Protein AF-0000000082406465 (afdb_homodimer)

Foldseek 3Di:
DDQDDFVLQQVLVVVLQVCQQVVVLVVNLVQADQQAWEDEPVDDIQTGSVSVSVVSVVCSVWWPGKHWAWPDWGDDPQKIKTWTWIWTDGNNFTAIWTKIWIFHDDPRHTRYIYMYTDVVRVCVRNVHPDDVD/DDQDDFVLQQVLVVVLQVCQQVVVLVVNLVQADQQAWEDEPVDDIQTGSVSVSVVSVVCSVWWPGKHWAWPDWGDDPQKIKTWTWIWTDGNNFTAIWTKIWIFHDDPRHTRYIYMYTDVVRVCVRNVHPDDVD

Sequence (266 aa):
MSVMNDSDKLALAREMFQAWDVMDWARVVDLFAEDGVLHSVMQEPLVGKEAVAGRIALLASKCERITLKIESLGVIDGRVFVQRVDDFHFDGTHGVVPVVGILSMADGLVTEWLEYYDRPTLLKGMGLVSDFEMSVMNDSDKLALAREMFQAWDVMDWARVVDLFAEDGVLHSVMQEPLVGKEAVAGRIALLASKCERITLKIESLGVIDGRVFVQRVDDFHFDGTHGVVPVVGILSMADGLVTEWLEYYDRPTLLKGMGLVSDFE

Nearest PDB structures (foldseek):
  7vwd-assembly1_D  TM=8.718E-01  e=1.039E-10  Rhodococcus erythropolis
  5jpu-assembly1_B  TM=9.097E-01  e=1.572E-10  Rhodococcus erythropolis
  7xee-assembly1_A  TM=8.514E-01  e=8.700E-11  Rhodococcus erythropolis
  2k54-assembly1_A  TM=8.330E-01  e=1.195E-06  Agrobacterium fabrum str. C58
  3k0z-assembly1_B  TM=8.031E-01  e=7.900E-07  Bacillus cereus ATCC 10987

Radius of gyration: 19.18 Å; Cα contacts (8 Å, |Δi|>4): 571; chains: 2; bounding box: 45×50×41 Å

pLDDT: mean 94.96, std 11.47, range [27.46, 98.96]

InterPro domains:
  IPR032710 NTF2-like domain superfamily [SSF54427] (7-127)
  IPR037401 SnoaL-like domain [PF12680] (13-113)

Organism: Rhodococcus erythropolis (NCBI:txid1833)

Secondary structure (DSSP, 8-state):
-----HHHHHHHHHHHHHHHHTT-HHHHHHTEEEEEEEEETTSPPEESHHHHHHHHHHHHHHEEEEEEEEEEEEEETTEEEEEEEEEEEETTEEEEEEEEEEEEEETTEEEEEEEEE-HHHHHHHTT-SSS--/-----HHHHHHHHHHHHHHHHTT-HHHHHHTEEEEEEEEETTSPPEESHHHHHHHHHHHHHHEEEEEEEEEEEEEETTEEEEEEEEEEEETTEEEEEEEEEEEEEETTEEEEEEEEE-HHHHHHHTT-SSS--

Structure (mmCIF, N/CA/C/O backbone):
data_AF-0000000082406465-model_v1
#
loop_
_entity.id
_entity.type
_entity.pdbx_description
1 polymer 'Nuclear transport factor 2 family protein'
#
loop_
_atom_site.group_PDB
_atom_site.id
_atom_site.type_symbol
_atom_site.label_atom_id
_atom_site.label_alt_id
_atom_site.label_comp_id
_atom_site.label_asym_id
_atom_site.label_entity_id
_atom_site.label_seq_id
_atom_site.pdbx_PDB_ins_code
_atom_site.Cartn_x
_atom_site.Cartn_y
_atom_site.Cartn_z
_atom_site.occupancy
_atom_site.B_iso_or_equiv
_atom_site.auth_seq_id
_atom_site.auth_comp_id
_atom_site.auth_asym_id
_atom_site.auth_atom_id
_atom_site.pdbx_PDB_model_num
ATOM 1 N N . MET A 1 1 ? 23.208 21.339 -2.581 1 44.91 1 MET A N 1
ATOM 2 C CA . MET A 1 1 ? 22.008 20.815 -1.936 1 44.91 1 MET A CA 1
ATOM 3 C C . MET A 1 1 ? 22.25 19.41 -1.395 1 44.91 1 MET A C 1
ATOM 5 O O . MET A 1 1 ? 22.67 18.519 -2.136 1 44.91 1 MET A O 1
ATOM 9 N N . SER A 1 2 ? 22.739 19.214 -0.187 1 58.35 2 SER A N 1
ATOM 10 C CA . SER A 1 2 ? 23.277 17.973 0.36 1 58.35 2 SER A CA 1
ATOM 11 C C . SER A 1 2 ? 22.313 16.811 0.144 1 58.35 2 SER A C 1
ATOM 13 O O . SER A 1 2 ? 21.106 16.951 0.351 1 58.35 2 SER A O 1
ATOM 15 N N . VAL A 1 3 ? 22.638 15.832 -0.601 1 81.07 3 VAL A N 1
ATOM 16 C CA . VAL A 1 3 ? 21.855 14.627 -0.853 1 81.07 3 VAL A CA 1
ATOM 17 C C . VAL A 1 3 ? 21.433 13.998 0.473 1 81.07 3 VAL A C 1
ATOM 19 O O . VAL A 1 3 ? 22.263 13.793 1.362 1 81.07 3 VAL A O 1
ATOM 22 N N . MET A 1 4 ? 20.205 13.967 0.683 1 92.95 4 MET A N 1
ATOM 23 C CA . MET A 1 4 ? 19.695 13.372 1.915 1 92.95 4 MET A CA 1
ATOM 24 C C . MET A 1 4 ? 20.037 11.888 1.985 1 92.95 4 MET A C 1
ATOM 26 O O . MET A 1 4 ? 19.749 11.136 1.052 1 92.95 4 MET A O 1
ATOM 30 N N . ASN A 1 5 ? 20.69 11.507 3.101 1 96.69 5 ASN A N 1
ATOM 31 C CA . ASN A 1 5 ? 20.919 10.076 3.277 1 96.69 5 ASN A CA 1
ATOM 32 C C . ASN A 1 5 ? 19.707 9.387 3.896 1 96.69 5 ASN A C 1
ATOM 34 O O . ASN A 1 5 ? 18.714 10.041 4.221 1 96.69 5 ASN A O 1
ATOM 38 N N . ASP A 1 6 ? 19.747 8.111 4.039 1 97.22 6 ASP A N 1
ATOM 39 C CA . ASP A 1 6 ? 18.593 7.323 4.463 1 97.22 6 ASP A CA 1
ATOM 40 C C . ASP A 1 6 ? 18.164 7.697 5.88 1 97.22 6 ASP A C 1
ATOM 42 O O . ASP A 1 6 ? 16.968 7.774 6.172 1 97.22 6 ASP A O 1
ATOM 46 N N . SER A 1 7 ? 19.153 7.934 6.74 1 97.64 7 SER A N 1
ATOM 47 C CA . SER A 1 7 ? 18.838 8.314 8.113 1 97.64 7 SER A CA 1
ATOM 48 C C . SER A 1 7 ? 18.109 9.653 8.163 1 97.64 7 SER A C 1
ATOM 50 O O . SER A 1 7 ? 17.174 9.827 8.948 1 97.64 7 SER A O 1
ATOM 52 N N . ASP A 1 8 ? 18.561 10.592 7.372 1 98.06 8 ASP A N 1
ATOM 53 C CA . ASP A 1 8 ? 17.91 11.896 7.293 1 98.06 8 ASP A CA 1
ATOM 54 C C . ASP A 1 8 ? 16.476 11.765 6.784 1 98.06 8 ASP A C 1
ATOM 56 O O . ASP A 1 8 ? 15.569 12.43 7.288 1 98.06 8 ASP A O 1
ATOM 60 N N . LYS A 1 9 ? 16.286 10.912 5.798 1 98.64 9 LYS A N 1
ATOM 61 C CA . LYS A 1 9 ? 14.954 10.708 5.236 1 98.64 9 LYS A CA 1
ATOM 62 C C . LYS A 1 9 ? 14.01 10.097 6.268 1 98.64 9 LYS A C 1
ATOM 64 O O . LYS A 1 9 ? 12.855 10.513 6.382 1 98.64 9 LYS A O 1
ATOM 69 N N . LEU A 1 10 ? 14.487 9.13 6.981 1 98.76 10 LEU A N 1
ATOM 70 C CA . LEU A 1 10 ? 13.671 8.504 8.016 1 98.76 10 LEU A CA 1
ATOM 71 C C . LEU A 1 10 ? 13.322 9.504 9.113 1 98.76 10 LEU A C 1
ATOM 73 O O . LEU A 1 10 ? 12.201 9.503 9.626 1 98.76 10 LEU A O 1
ATOM 77 N N . ALA A 1 11 ? 14.263 10.336 9.486 1 98.74 11 ALA A N 1
ATOM 78 C CA . ALA A 1 11 ? 14.011 11.36 10.497 1 98.74 11 ALA A CA 1
ATOM 79 C C . ALA A 1 11 ? 12.931 12.334 10.035 1 98.74 11 ALA A C 1
ATOM 81 O O . ALA A 1 11 ? 12.041 12.696 10.808 1 98.74 11 ALA A O 1
ATOM 82 N N . LEU A 1 12 ? 13.038 12.756 8.784 1 98.78 12 LEU A N 1
ATOM 83 C CA . LEU A 1 12 ? 12.033 13.664 8.24 1 98.78 12 LEU A CA 1
ATOM 84 C C . LEU A 1 12 ? 10.663 12.997 8.198 1 98.78 12 LEU A C 1
ATOM 86 O O . LEU A 1 12 ? 9.649 13.633 8.492 1 98.78 12 LEU A O 1
ATOM 90 N N . ALA A 1 13 ? 10.58 11.739 7.815 1 98.89 13 ALA A N 1
ATOM 91 C CA . ALA A 1 13 ? 9.316 11.006 7.818 1 98.89 13 ALA A CA 1
ATOM 92 C C . ALA A 1 13 ? 8.712 10.96 9.219 1 98.89 13 ALA A C 1
ATOM 94 O O . ALA A 1 13 ? 7.513 11.19 9.393 1 98.89 13 ALA A O 1
ATOM 95 N N . ARG A 1 14 ? 9.534 10.639 10.172 1 98.86 14 ARG A N 1
ATOM 96 C CA . ARG A 1 14 ? 9.051 10.583 11.548 1 98.86 14 ARG A CA 1
ATOM 97 C C . ARG A 1 14 ? 8.55 11.947 12.009 1 98.86 14 ARG A C 1
ATOM 99 O O . ARG A 1 14 ? 7.575 12.036 12.758 1 98.86 14 ARG A O 1
ATOM 106 N N . GLU A 1 15 ? 9.263 12.98 11.6 1 98.85 15 GLU A N 1
ATOM 107 C CA . GLU A 1 15 ? 8.783 14.326 11.897 1 98.85 15 GLU A CA 1
ATOM 108 C C . GLU A 1 15 ? 7.408 14.57 11.283 1 98.85 15 GLU A C 1
ATOM 110 O O . GLU A 1 15 ? 6.525 15.138 11.929 1 98.85 15 GLU A O 1
ATOM 115 N N . MET A 1 16 ? 7.223 14.154 10.087 1 98.87 16 MET A N 1
ATOM 116 C CA . MET A 1 16 ? 5.935 14.261 9.407 1 98.87 16 MET A CA 1
ATOM 117 C C . MET A 1 16 ? 4.852 13.509 10.173 1 98.87 16 MET A C 1
ATOM 119 O O . MET A 1 16 ? 3.787 14.062 10.453 1 98.87 16 MET A O 1
ATOM 123 N N . PHE A 1 17 ? 5.09 12.275 10.562 1 98.8 17 PHE A N 1
ATOM 124 C CA . PHE A 1 17 ? 4.096 11.459 11.25 1 98.8 17 PHE A CA 1
ATOM 125 C C . PHE A 1 17 ? 3.77 12.044 12.619 1 98.8 17 PHE A C 1
ATOM 127 O O . PHE A 1 17 ? 2.614 12.029 13.047 1 98.8 17 PHE A O 1
ATOM 134 N N . GLN A 1 18 ? 4.784 12.557 13.25 1 98.65 18 GLN A N 1
ATOM 135 C CA . GLN A 1 18 ? 4.556 13.208 14.536 1 98.65 18 GLN A CA 1
ATOM 136 C C . GLN A 1 18 ? 3.654 14.429 14.381 1 98.65 18 GLN A C 1
ATOM 138 O O . GLN A 1 18 ? 2.77 14.663 15.208 1 98.65 18 GLN A O 1
ATOM 143 N N . ALA A 1 19 ? 3.912 15.231 13.349 1 98.79 19 ALA A N 1
ATOM 144 C CA . ALA A 1 19 ? 3.068 16.395 13.091 1 98.79 19 ALA A CA 1
ATOM 145 C C . ALA A 1 19 ? 1.612 15.984 12.889 1 98.79 19 ALA A C 1
ATOM 147 O O . ALA A 1 19 ? 0.698 16.654 13.375 1 98.79 19 ALA A O 1
ATOM 148 N N . TRP A 1 20 ? 1.372 14.889 12.201 1 98.49 20 TRP A N 1
ATOM 149 C CA . TRP A 1 20 ? 0.029 14.348 12.026 1 98.49 20 TRP A CA 1
ATOM 150 C C . TRP A 1 20 ? -0.573 13.939 13.366 1 98.49 20 TRP A C 1
ATOM 152 O O . TRP A 1 20 ? -1.706 14.306 13.683 1 98.49 20 TRP A O 1
ATOM 162 N N . ASP A 1 21 ? 0.151 13.277 14.172 1 98.03 21 ASP A N 1
ATOM 163 C CA . ASP A 1 21 ? -0.314 12.694 15.427 1 98.03 21 ASP A CA 1
ATOM 164 C C . ASP A 1 21 ? -0.756 13.778 16.406 1 98.03 21 ASP A C 1
ATOM 166 O O . ASP A 1 21 ? -1.7 13.581 17.174 1 98.03 21 ASP A O 1
ATOM 170 N N . VAL A 1 22 ? -0.055 14.926 16.342 1 98.12 22 VAL A N 1
ATOM 171 C CA . VAL A 1 22 ? -0.404 16.001 17.265 1 98.12 22 VAL A CA 1
ATOM 172 C C . VAL A 1 22 ? -1.28 17.029 16.554 1 98.12 22 VAL A C 1
ATOM 174 O O . VAL A 1 22 ? -1.528 18.115 17.084 1 98.12 22 VAL A O 1
ATOM 177 N N . MET A 1 23 ? -1.565 16.764 15.337 1 98.41 23 MET A N 1
ATOM 178 C CA . MET A 1 23 ? -2.455 17.575 14.511 1 98.41 23 MET A CA 1
ATOM 179 C C . MET A 1 23 ? -1.911 18.991 14.353 1 98.41 23 MET A C 1
ATOM 181 O O . MET A 1 23 ? -2.659 19.964 14.461 1 98.41 23 MET A O 1
ATOM 185 N N . ASP A 1 24 ? -0.62 19.077 14.247 1 98.6 24 ASP A N 1
ATOM 186 C CA . ASP A 1 24 ? 0.017 20.318 13.818 1 98.6 24 ASP A CA 1
ATOM 187 C C . ASP A 1 24 ? -0.042 20.47 12.3 1 98.6 24 ASP A C 1
ATOM 189 O O . ASP A 1 24 ? 0.956 20.252 11.61 1 98.6 24 ASP A O 1
ATOM 193 N N . TRP A 1 25 ? -1.123 20.881 11.841 1 98.43 25 TRP A N 1
ATOM 194 C CA . TRP A 1 25 ? -1.427 20.892 10.414 1 98.43 25 TRP A CA 1
ATOM 195 C C . TRP A 1 25 ? -0.541 21.89 9.676 1 98.43 25 TRP A C 1
ATOM 197 O O . TRP A 1 25 ? -0.169 21.665 8.522 1 98.43 25 TRP A O 1
ATOM 207 N N . ALA A 1 26 ? -0.247 23.003 10.28 1 98.35 26 ALA A N 1
ATOM 208 C CA . ALA A 1 26 ? 0.67 23.958 9.661 1 98.35 26 ALA A CA 1
ATOM 209 C C . ALA A 1 26 ? 2.026 23.316 9.385 1 98.35 26 ALA A C 1
ATOM 211 O O . ALA A 1 26 ? 2.598 23.498 8.307 1 98.35 26 ALA A O 1
ATOM 212 N N . ARG A 1 27 ? 2.489 22.58 10.348 1 98.74 27 ARG A N 1
ATOM 213 C CA . ARG A 1 27 ? 3.773 21.906 10.187 1 98.74 27 ARG A CA 1
ATOM 214 C C . ARG A 1 27 ? 3.704 20.852 9.087 1 98.74 27 ARG A C 1
ATOM 216 O O . ARG A 1 27 ? 4.655 20.685 8.32 1 98.74 27 ARG A O 1
ATOM 223 N N . VAL A 1 28 ? 2.618 20.054 9.044 1 98.76 28 VAL A N 1
ATOM 224 C CA . VAL A 1 28 ? 2.428 19.069 7.984 1 98.76 28 VAL A CA 1
ATOM 225 C C . VAL A 1 28 ? 2.607 19.735 6.621 1 98.76 28 VAL A C 1
ATOM 227 O O . VAL A 1 28 ? 3.369 19.25 5.782 1 98.76 28 VAL A O 1
ATOM 230 N N . VAL A 1 29 ? 1.946 20.84 6.418 1 98.77 29 VAL A N 1
ATOM 231 C CA . VAL A 1 29 ? 2.007 21.545 5.142 1 98.77 29 VAL A CA 1
ATOM 232 C C . VAL A 1 29 ? 3.422 22.07 4.908 1 98.77 29 VAL A C 1
ATOM 234 O O . VAL A 1 29 ? 3.96 21.951 3.804 1 98.77 29 VAL A O 1
ATOM 237 N N . ASP A 1 30 ? 4.06 22.602 5.918 1 98.67 30 ASP A N 1
ATOM 238 C CA . ASP A 1 30 ? 5.384 23.209 5.823 1 98.67 30 ASP A CA 1
ATOM 239 C C . ASP A 1 30 ? 6.435 22.174 5.43 1 98.67 30 ASP A C 1
ATOM 241 O O . ASP A 1 30 ? 7.477 22.522 4.87 1 98.67 30 ASP A O 1
ATOM 245 N N . LEU A 1 31 ? 6.176 20.97 5.724 1 98.82 31 LEU A N 1
ATOM 246 C CA . LEU A 1 31 ? 7.143 19.913 5.449 1 98.82 31 LEU A CA 1
ATOM 247 C C . LEU A 1 31 ? 7.082 19.487 3.987 1 98.82 31 LEU A C 1
ATOM 249 O O . LEU A 1 31 ? 7.965 18.773 3.506 1 98.82 31 LEU A O 1
ATOM 253 N N . PHE A 1 32 ? 6.104 19.902 3.281 1 98.79 32 PHE A N 1
ATOM 254 C CA . PHE A 1 32 ? 6.069 19.644 1.846 1 98.79 32 PHE A CA 1
ATOM 255 C C . PHE A 1 32 ? 6.906 20.67 1.091 1 98.79 32 PHE A C 1
ATOM 257 O O . PHE A 1 32 ? 6.964 21.838 1.48 1 98.79 32 PHE A O 1
ATOM 264 N N . ALA A 1 33 ? 7.513 20.252 0.019 1 98.58 33 ALA A N 1
ATOM 265 C CA . ALA A 1 33 ? 8.13 21.165 -0.941 1 98.58 33 ALA A CA 1
ATOM 266 C C . ALA A 1 33 ? 7.081 22.046 -1.613 1 98.58 33 ALA A C 1
ATOM 268 O O . ALA A 1 33 ? 5.898 21.699 -1.644 1 98.58 33 ALA A O 1
ATOM 269 N N . GLU A 1 34 ? 7.517 23.145 -2.222 1 98.39 34 GLU A N 1
ATOM 270 C CA . GLU A 1 34 ? 6.607 24.081 -2.875 1 98.39 34 GLU A CA 1
ATOM 271 C C . GLU A 1 34 ? 5.824 23.399 -3.994 1 98.39 34 GLU A C 1
ATOM 273 O O . GLU A 1 34 ? 4.637 23.674 -4.184 1 98.39 34 GLU A O 1
ATOM 278 N N . ASP A 1 35 ? 6.469 22.501 -4.712 1 98.42 35 ASP A N 1
ATOM 279 C CA . ASP A 1 35 ? 5.824 21.747 -5.783 1 98.42 35 ASP A CA 1
ATOM 280 C C . ASP A 1 35 ? 5.513 20.319 -5.339 1 98.42 35 ASP A C 1
ATOM 282 O O . ASP A 1 35 ? 5.464 19.404 -6.164 1 98.42 35 ASP A O 1
ATOM 286 N N . GLY A 1 36 ? 5.438 20.087 -4.051 1 98.69 36 GLY A N 1
ATOM 287 C CA . GLY A 1 36 ? 5.189 18.763 -3.504 1 98.69 36 GLY A CA 1
ATOM 288 C C . GLY A 1 36 ? 3.871 18.167 -3.961 1 98.69 36 GLY A C 1
ATOM 289 O O . GLY A 1 36 ? 2.956 18.895 -4.351 1 98.69 36 GLY A O 1
ATOM 290 N N . VAL A 1 37 ? 3.767 16.866 -3.93 1 98.86 37 VAL A N 1
ATOM 291 C CA . VAL A 1 37 ? 2.603 16.131 -4.415 1 98.86 37 VAL A CA 1
ATOM 292 C C . VAL A 1 37 ? 2.065 15.227 -3.308 1 98.86 37 VAL A C 1
ATOM 294 O O . VAL A 1 37 ? 2.831 14.519 -2.649 1 98.86 37 VAL A O 1
ATOM 297 N N . LEU A 1 38 ? 0.814 15.257 -3.02 1 98.79 38 LEU A N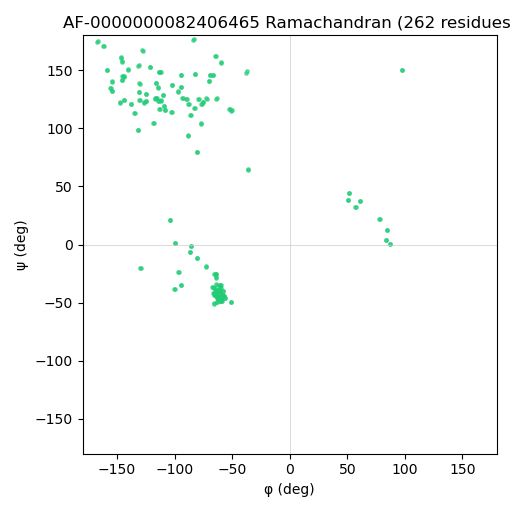 1
ATOM 298 C CA . LEU A 1 38 ? 0.077 14.279 -2.228 1 98.79 38 LEU A CA 1
ATOM 299 C C . LEU A 1 38 ? -0.863 13.464 -3.11 1 98.79 38 LEU A C 1
ATOM 301 O O . LEU A 1 38 ? -1.764 14.018 -3.743 1 98.79 38 LEU A O 1
ATOM 305 N N . HIS A 1 39 ? -0.624 12.181 -3.126 1 98.64 39 HIS A N 1
ATOM 306 C CA . HIS A 1 39 ? -1.362 11.351 -4.072 1 98.64 39 HIS A CA 1
ATOM 307 C C . HIS A 1 39 ? -1.94 10.117 -3.388 1 98.64 39 HIS A C 1
ATOM 309 O O . HIS A 1 39 ? -1.221 9.148 -3.134 1 98.64 39 HIS A O 1
ATOM 315 N N . SER A 1 40 ? -3.22 10.231 -3.06 1 97.63 40 SER A N 1
ATOM 316 C CA . SER A 1 40 ? -3.963 8.996 -2.834 1 97.63 40 SER A CA 1
ATOM 317 C C . SER A 1 40 ? -4.228 8.263 -4.145 1 97.63 40 SER A C 1
ATOM 319 O O . SER A 1 40 ? -4.876 8.803 -5.045 1 97.63 40 SER A O 1
ATOM 321 N N . VAL A 1 41 ? -3.892 7.064 -4.297 1 95.65 41 VAL A N 1
ATOM 322 C CA . VAL A 1 41 ? -3.758 6.375 -5.576 1 95.65 41 VAL A CA 1
ATOM 323 C C . VAL A 1 41 ? -5.125 6.258 -6.246 1 95.65 41 VAL A C 1
ATOM 325 O O . VAL A 1 41 ? -5.221 6.233 -7.475 1 95.65 41 VAL A O 1
ATOM 328 N N . MET A 1 42 ? -6.216 6.274 -5.465 1 92.84 42 MET A N 1
ATOM 329 C CA . MET A 1 42 ? -7.557 6.124 -6.022 1 92.84 42 MET A CA 1
ATOM 330 C C . MET A 1 42 ? -8.112 7.47 -6.474 1 92.84 42 MET A C 1
ATOM 332 O O . MET A 1 42 ? -9.216 7.54 -7.019 1 92.84 42 MET A O 1
ATOM 336 N N . GLN A 1 43 ? -7.34 8.517 -6.277 1 95.2 43 GLN A N 1
ATOM 337 C CA . GLN A 1 43 ? -7.738 9.87 -6.652 1 95.2 43 GLN A CA 1
ATOM 338 C C . GLN A 1 43 ? -6.676 10.534 -7.523 1 95.2 43 GLN A C 1
ATOM 340 O O . GLN A 1 43 ? -5.551 10.041 -7.624 1 95.2 43 GLN A O 1
ATOM 345 N N . GLU A 1 44 ? -7.076 11.637 -8.127 1 96.27 44 GLU A N 1
ATOM 346 C CA . GLU A 1 44 ? -6.085 12.47 -8.8 1 96.27 44 GLU A CA 1
ATOM 347 C C . GLU A 1 44 ? -5.117 13.094 -7.799 1 96.27 44 GLU A C 1
ATOM 349 O O . GLU A 1 44 ? -5.515 13.474 -6.696 1 96.27 44 GLU A O 1
ATOM 354 N N . PRO A 1 45 ? -3.92 13.253 -8.155 1 98.4 45 PRO A N 1
ATOM 355 C CA . PRO A 1 45 ? -2.947 13.841 -7.231 1 98.4 45 PRO A CA 1
ATOM 356 C C . PRO A 1 45 ? -3.208 15.321 -6.962 1 98.4 45 PRO A C 1
ATOM 358 O O . PRO A 1 45 ? -3.68 16.039 -7.848 1 98.4 45 PRO A O 1
ATOM 361 N N . LEU A 1 46 ? -2.923 15.752 -5.755 1 98.6 46 LEU A N 1
ATOM 362 C CA . LEU A 1 46 ? -2.817 17.164 -5.406 1 98.6 46 LEU A CA 1
ATOM 363 C C . LEU A 1 46 ? -1.403 17.681 -5.65 1 98.6 46 LEU A C 1
ATOM 365 O O . LEU A 1 46 ? -0.448 17.202 -5.034 1 98.6 46 LEU A O 1
ATOM 369 N N . VAL A 1 47 ? -1.279 18.687 -6.494 1 98.65 47 VAL A N 1
ATOM 370 C CA . VAL A 1 47 ? 0.043 19.159 -6.891 1 98.65 47 VAL A CA 1
ATOM 371 C C . VAL A 1 47 ? 0.265 20.576 -6.368 1 98.65 47 VAL A C 1
ATOM 373 O O . VAL A 1 47 ? -0.487 21.494 -6.704 1 98.65 47 VAL A O 1
ATOM 376 N N . GLY A 1 48 ? 1.362 20.691 -5.602 1 98.68 48 GLY A N 1
ATOM 377 C CA . GLY A 1 48 ? 1.719 21.985 -5.043 1 98.68 48 GLY A CA 1
ATOM 378 C C . GLY A 1 48 ? 1.254 22.166 -3.611 1 98.68 48 GLY A C 1
ATOM 379 O O . GLY A 1 48 ? 0.215 21.63 -3.218 1 98.68 48 GLY A O 1
ATOM 380 N N . LYS A 1 49 ? 2.03 22.958 -2.9 1 97.8 49 LYS A N 1
ATOM 381 C CA . LYS A 1 49 ? 1.797 23.156 -1.472 1 97.8 49 LYS A CA 1
ATOM 382 C C . LYS A 1 49 ? 0.419 23.761 -1.219 1 97.8 49 LYS A C 1
ATOM 384 O O . LYS A 1 49 ? -0.228 23.448 -0.218 1 97.8 49 LYS A O 1
ATOM 389 N N . GLU A 1 50 ? -0.017 24.606 -2.078 1 97.86 50 GLU A N 1
ATOM 390 C CA . GLU A 1 50 ? -1.333 25.217 -1.917 1 97.86 50 GLU A CA 1
ATOM 391 C C . GLU A 1 50 ? -2.44 24.167 -1.975 1 97.86 50 GLU A C 1
ATOM 393 O O . GLU A 1 50 ? -3.349 24.17 -1.142 1 97.86 50 GLU A O 1
ATOM 398 N N . ALA A 1 51 ? -2.4 23.313 -3.008 1 98.45 51 ALA A N 1
ATOM 399 C CA . ALA A 1 51 ? -3.384 22.238 -3.12 1 98.45 51 ALA A CA 1
ATOM 400 C C . ALA A 1 51 ? -3.334 21.32 -1.903 1 98.45 51 ALA A C 1
ATOM 402 O O . ALA A 1 51 ? -4.375 20.926 -1.372 1 98.45 51 ALA A O 1
ATOM 403 N N . VAL A 1 52 ? -2.161 20.973 -1.463 1 98.62 52 VAL A N 1
ATOM 404 C CA . VAL A 1 52 ? -1.978 20.132 -0.285 1 98.62 52 VAL A CA 1
ATOM 405 C C . VAL A 1 52 ? -2.571 20.823 0.941 1 98.62 52 VAL A C 1
ATOM 407 O O . VAL A 1 52 ? -3.294 20.201 1.722 1 98.62 52 VAL A O 1
ATOM 410 N N . ALA A 1 53 ? -2.288 22.107 1.049 1 98.53 53 ALA A N 1
ATOM 411 C CA . ALA A 1 53 ? -2.809 22.878 2.174 1 98.53 53 ALA A CA 1
ATOM 412 C C . ALA A 1 53 ? -4.335 22.867 2.187 1 98.53 53 ALA A C 1
ATOM 414 O O . ALA A 1 53 ? -4.953 22.81 3.254 1 98.53 53 ALA A O 1
ATOM 415 N N . GLY A 1 54 ? -4.918 23.017 1.02 1 98.13 54 GLY A N 1
ATOM 416 C CA . GLY A 1 54 ? -6.367 22.937 0.932 1 98.13 54 GLY A CA 1
ATOM 417 C C . GLY A 1 54 ? -6.927 21.636 1.475 1 98.13 54 GLY A C 1
ATOM 418 O O . GLY A 1 54 ? -7.916 21.638 2.21 1 98.13 54 GLY A O 1
ATOM 419 N N . ARG A 1 55 ? -6.37 20.523 1.139 1 97.25 55 ARG A N 1
ATOM 420 C CA . ARG A 1 55 ? -6.784 19.218 1.643 1 97.25 55 ARG A CA 1
ATOM 421 C C . ARG A 1 55 ? -6.598 19.13 3.155 1 97.25 55 ARG A C 1
ATOM 423 O O . ARG A 1 55 ? -7.475 18.634 3.865 1 97.25 55 ARG A O 1
ATOM 430 N N . ILE A 1 56 ? -5.464 19.55 3.608 1 97.77 56 ILE A N 1
ATOM 431 C CA . ILE A 1 56 ? -5.151 19.51 5.032 1 97.77 56 ILE A CA 1
ATOM 432 C C . ILE A 1 56 ? -6.142 20.378 5.803 1 97.77 56 ILE A C 1
ATOM 434 O O . ILE A 1 56 ? -6.572 20.015 6.901 1 97.77 56 ILE A O 1
ATOM 438 N N . ALA A 1 57 ? -6.516 21.498 5.268 1 97.36 57 ALA A N 1
ATOM 439 C CA . ALA A 1 57 ? -7.491 22.38 5.903 1 97.36 57 ALA A CA 1
ATOM 440 C C . ALA A 1 57 ? -8.836 21.678 6.073 1 97.36 57 ALA A C 1
ATOM 442 O O . ALA A 1 57 ? -9.51 21.853 7.091 1 97.36 57 ALA A O 1
ATOM 443 N N . LEU A 1 58 ? -9.201 20.957 5.104 1 92.88 58 LEU A N 1
ATOM 444 C CA . LEU A 1 58 ? -10.44 20.193 5.188 1 92.88 58 LEU A CA 1
ATOM 445 C C . LEU A 1 58 ? -10.371 19.166 6.313 1 92.88 58 LEU A C 1
ATOM 447 O O . LEU A 1 58 ? -11.326 19.01 7.077 1 92.88 58 LEU A O 1
ATOM 451 N N . LEU A 1 59 ? -9.298 18.44 6.42 1 94.2 59 LEU A N 1
ATOM 452 C CA . LEU A 1 59 ? -9.096 17.481 7.5 1 94.2 59 LEU A CA 1
ATOM 453 C C . LEU A 1 59 ? -9.104 18.179 8.856 1 94.2 59 LEU A C 1
ATOM 455 O O . LEU A 1 59 ? -9.722 17.693 9.805 1 94.2 59 LEU A O 1
ATOM 459 N N . ALA A 1 60 ? -8.423 19.3 8.923 1 95.61 60 ALA A N 1
ATOM 460 C CA . ALA A 1 60 ? -8.283 20.059 10.163 1 95.61 60 ALA A CA 1
ATOM 461 C C . ALA A 1 60 ? -9.644 20.495 10.697 1 95.61 60 ALA A C 1
ATOM 463 O O . ALA A 1 60 ? -9.849 20.564 11.911 1 95.61 60 ALA A O 1
ATOM 464 N N . SER A 1 61 ? -10.504 20.789 9.864 1 96.27 61 SER A N 1
ATOM 465 C CA . SER A 1 61 ? -11.798 21.333 10.265 1 96.27 61 SER A CA 1
ATOM 466 C C . SER A 1 61 ? -12.676 20.26 10.9 1 96.27 61 SER A C 1
ATOM 468 O O . SER A 1 61 ? -13.58 20.571 11.678 1 96.27 61 SER A O 1
ATOM 470 N N . LYS A 1 62 ? -12.37 18.997 10.669 1 96.42 62 LYS A N 1
AT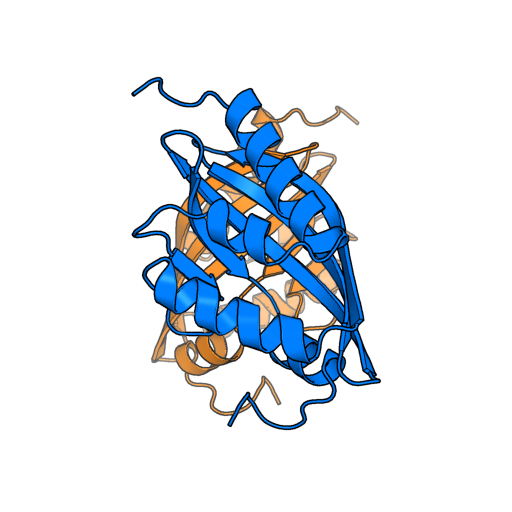OM 471 C CA . LYS A 1 62 ? -13.307 17.967 11.108 1 96.42 62 LYS A CA 1
ATOM 472 C C . LYS A 1 62 ? -12.597 16.884 11.914 1 96.42 62 LYS A C 1
ATOM 474 O O . LYS A 1 62 ? -13.242 16.099 12.612 1 96.42 62 LYS A O 1
ATOM 479 N N . CYS A 1 63 ? -11.305 16.761 11.788 1 97.86 63 CYS A N 1
ATOM 480 C CA . CYS A 1 63 ? -10.543 15.724 12.475 1 97.86 63 CYS A CA 1
ATOM 481 C C . CYS A 1 63 ? -10.368 16.064 13.95 1 97.86 63 CYS A C 1
ATOM 483 O O . CYS A 1 63 ? -9.829 17.118 14.29 1 97.86 63 CYS A O 1
ATOM 485 N N . GLU A 1 64 ? -10.763 15.27 14.824 1 98.26 64 GLU A N 1
ATOM 486 C CA . GLU A 1 64 ? -10.688 15.481 16.266 1 98.26 64 GLU A CA 1
ATOM 487 C C . GLU A 1 64 ? -9.432 14.842 16.853 1 98.26 64 GLU A C 1
ATOM 489 O O . GLU A 1 64 ? -8.894 15.322 17.852 1 98.26 64 GLU A O 1
ATOM 494 N N . ARG A 1 65 ? -9.113 13.712 16.222 1 98.2 65 ARG A N 1
ATOM 495 C CA . ARG A 1 65 ? -7.915 12.974 16.608 1 98.2 65 ARG A CA 1
ATOM 496 C C . ARG A 1 65 ? -7.448 12.059 15.481 1 98.2 65 ARG A C 1
ATOM 498 O O . ARG A 1 65 ? -8.266 11.461 14.779 1 98.2 65 ARG A O 1
ATOM 505 N N . ILE A 1 66 ? -6.175 11.827 15.434 1 98.56 66 ILE A N 1
ATOM 506 C CA . ILE A 1 66 ? -5.606 10.863 14.499 1 98.56 66 ILE A CA 1
ATOM 507 C C . ILE A 1 66 ? -4.266 10.358 15.03 1 98.56 66 ILE A C 1
ATOM 509 O O . ILE A 1 66 ? -3.456 11.14 15.533 1 98.56 66 ILE A O 1
ATOM 513 N N . THR A 1 67 ? -4.12 9.171 14.956 1 98.59 67 THR A N 1
ATOM 514 C CA . THR A 1 67 ? -2.858 8.51 15.268 1 98.59 67 THR A CA 1
ATOM 515 C C . THR A 1 67 ? -2.416 7.614 14.114 1 98.59 67 THR A C 1
ATOM 517 O O . THR A 1 67 ? -3.174 6.75 13.667 1 98.59 67 THR A O 1
ATOM 520 N N . LEU A 1 68 ? -1.282 7.849 13.6 1 98.66 68 LEU A N 1
ATOM 521 C CA . LEU A 1 68 ? -0.662 6.976 12.61 1 98.66 68 LEU A CA 1
ATOM 522 C C . LEU A 1 68 ? 0.156 5.881 13.286 1 98.66 68 LEU A C 1
ATOM 524 O O . LEU A 1 68 ? 1.319 6.095 13.636 1 98.66 68 LEU A O 1
ATOM 528 N N . LYS A 1 69 ? -0.41 4.778 13.497 1 98.79 69 LYS A N 1
ATOM 529 C CA . LYS A 1 69 ? 0.278 3.655 14.127 1 98.79 69 LYS A CA 1
ATOM 530 C C . LYS A 1 69 ? 1.208 2.957 13.139 1 98.79 69 LYS A C 1
ATOM 532 O O . LYS A 1 69 ? 0.757 2.172 12.302 1 98.79 69 LYS A O 1
ATOM 537 N N . ILE A 1 70 ? 2.466 3.191 13.285 1 98.75 70 ILE A N 1
ATOM 538 C CA . ILE A 1 70 ? 3.451 2.695 12.33 1 98.75 70 ILE A CA 1
ATOM 539 C C . ILE A 1 70 ? 3.742 1.221 12.607 1 98.75 70 ILE A C 1
ATOM 541 O O . ILE A 1 70 ? 4.096 0.852 13.73 1 98.75 70 ILE A O 1
ATOM 545 N N . GLU A 1 71 ? 3.605 0.424 11.662 1 98.62 71 GLU A N 1
ATOM 546 C CA . GLU A 1 71 ? 3.895 -1.003 11.76 1 98.62 71 GLU A CA 1
ATOM 547 C C . GLU A 1 71 ? 5.26 -1.332 11.161 1 98.62 71 GLU A C 1
ATOM 549 O O . GLU A 1 71 ? 5.967 -2.211 11.658 1 98.62 71 GLU A O 1
ATOM 554 N N . SER A 1 72 ? 5.628 -0.659 10.036 1 98.75 72 SER A N 1
ATOM 555 C CA . SER A 1 72 ? 6.92 -0.786 9.369 1 98.75 72 SER A CA 1
ATOM 556 C C . SER A 1 72 ? 7.36 0.541 8.759 1 98.75 72 SER A C 1
ATOM 558 O O . SER A 1 72 ? 6.534 1.297 8.243 1 98.75 72 SER A O 1
ATOM 560 N N . LEU A 1 73 ? 8.566 0.816 8.84 1 98.88 73 LEU A N 1
ATOM 561 C CA . LEU A 1 73 ? 9.169 2.033 8.307 1 98.88 73 LEU A CA 1
ATOM 562 C C . LEU A 1 73 ? 10.594 1.769 7.83 1 98.88 73 LEU A C 1
ATOM 564 O O . LEU A 1 73 ? 11.415 1.235 8.579 1 98.88 73 LEU A O 1
ATOM 568 N N . GLY A 1 74 ? 10.851 2.048 6.579 1 98.85 74 GLY A N 1
ATOM 569 C CA . GLY A 1 74 ? 12.189 1.847 6.046 1 98.85 74 GLY A CA 1
ATOM 570 C C . GLY A 1 74 ? 12.396 2.501 4.693 1 98.85 74 GLY A C 1
ATOM 571 O O . GLY A 1 74 ? 11.473 3.105 4.142 1 98.85 74 GLY A O 1
ATOM 572 N N . VAL A 1 75 ? 13.609 2.454 4.203 1 98.8 75 VAL A N 1
ATOM 573 C CA . VAL A 1 75 ? 13.966 3.092 2.94 1 98.8 75 VAL A CA 1
ATOM 574 C C . VAL A 1 75 ? 14.237 2.026 1.881 1 98.8 75 VAL A C 1
ATOM 576 O O . VAL A 1 75 ? 14.947 1.052 2.139 1 98.8 75 VAL A O 1
ATOM 579 N N . ILE A 1 76 ? 13.631 2.16 0.787 1 98.71 76 ILE A N 1
ATOM 580 C CA . ILE A 1 76 ? 13.895 1.369 -0.409 1 98.71 76 ILE A CA 1
ATOM 581 C C . ILE A 1 76 ? 14.208 2.295 -1.582 1 98.71 76 ILE A C 1
ATOM 583 O O . ILE A 1 76 ? 13.391 3.146 -1.945 1 98.71 76 ILE A O 1
ATOM 587 N N . ASP A 1 77 ? 15.366 2.116 -2.199 1 96.98 77 ASP A N 1
ATOM 588 C CA . ASP A 1 77 ? 15.78 2.889 -3.366 1 96.98 77 ASP A CA 1
ATOM 589 C C . ASP A 1 77 ? 15.622 4.387 -3.117 1 96.98 77 ASP A C 1
ATOM 591 O O . ASP A 1 77 ? 15.123 5.115 -3.978 1 96.98 77 ASP A O 1
ATOM 595 N N . GLY A 1 78 ? 15.914 4.819 -1.941 1 97.33 78 GLY A N 1
ATOM 596 C CA . GLY A 1 78 ? 15.967 6.231 -1.598 1 97.33 78 GLY A CA 1
ATOM 597 C C . GLY A 1 78 ? 14.609 6.813 -1.256 1 97.33 78 GLY A C 1
ATOM 598 O O . GLY A 1 78 ? 14.487 8.015 -1.008 1 97.33 78 GLY A O 1
ATOM 599 N N . ARG A 1 79 ? 13.607 6.022 -1.224 1 98.71 79 ARG A N 1
ATOM 600 C CA . ARG A 1 79 ? 12.279 6.466 -0.813 1 98.71 79 ARG A CA 1
ATOM 601 C C . ARG A 1 79 ? 11.86 5.801 0.494 1 98.71 79 ARG A C 1
ATOM 603 O O . ARG A 1 79 ? 12.239 4.66 0.765 1 98.71 79 ARG A O 1
ATOM 610 N N . VAL A 1 80 ? 11.096 6.51 1.257 1 98.94 80 VAL A N 1
ATOM 611 C CA . VAL A 1 80 ? 10.634 5.975 2.534 1 98.94 80 VAL A CA 1
ATOM 612 C C . VAL A 1 80 ? 9.316 5.23 2.336 1 98.94 80 VAL A C 1
ATOM 614 O O . VAL A 1 80 ? 8.367 5.775 1.768 1 98.94 80 VAL A O 1
ATOM 617 N N . PHE A 1 81 ? 9.281 4.007 2.748 1 98.96 81 PHE A N 1
ATOM 618 C CA . PHE A 1 81 ? 8.064 3.207 2.809 1 98.96 81 PHE A CA 1
ATOM 619 C C . PHE A 1 81 ? 7.539 3.127 4.237 1 98.96 81 PHE A C 1
ATOM 621 O O . PHE A 1 81 ? 8.311 2.926 5.178 1 98.96 81 PHE A O 1
ATOM 628 N N . VAL A 1 82 ? 6.218 3.268 4.393 1 98.95 82 VAL A N 1
ATOM 629 C CA . VAL A 1 82 ? 5.603 3.164 5.712 1 98.95 82 VAL A CA 1
ATOM 630 C C . VAL A 1 82 ? 4.315 2.349 5.618 1 98.95 82 VAL A C 1
ATOM 632 O O . VAL A 1 82 ? 3.453 2.632 4.783 1 98.95 82 VAL A O 1
ATOM 635 N N . GLN A 1 83 ? 4.241 1.316 6.31 1 98.92 83 GLN A N 1
ATOM 636 C CA . GLN A 1 83 ? 2.981 0.652 6.624 1 98.92 83 GLN A CA 1
ATOM 637 C C . GLN A 1 83 ? 2.415 1.144 7.953 1 98.92 83 GLN A C 1
ATOM 639 O O . GLN A 1 83 ? 3.116 1.151 8.967 1 98.92 83 GLN A O 1
ATOM 644 N N . ARG A 1 84 ? 1.18 1.594 7.89 1 98.88 84 ARG A N 1
ATOM 645 C CA . ARG A 1 84 ? 0.599 2.153 9.107 1 98.88 84 ARG A CA 1
ATOM 646 C C . ARG A 1 84 ? -0.899 1.879 9.175 1 98.88 84 ARG A C 1
ATOM 648 O O . ARG A 1 84 ? -1.515 1.515 8.171 1 98.88 84 ARG A O 1
ATOM 655 N N . VAL A 1 85 ? -1.421 1.978 10.328 1 98.75 85 VAL A N 1
ATOM 656 C CA . VAL A 1 85 ? -2.859 2.011 10.576 1 98.75 85 VAL A CA 1
ATOM 657 C C . VAL A 1 85 ? -3.26 3.384 11.11 1 98.75 85 VAL A C 1
ATOM 659 O O . VAL A 1 85 ? -2.768 3.819 12.154 1 98.75 85 VAL A O 1
ATOM 662 N N . ASP A 1 86 ? -4.064 4.056 10.36 1 98.66 86 ASP A N 1
ATOM 663 C CA . ASP A 1 86 ? -4.594 5.334 10.826 1 98.66 86 ASP A CA 1
ATOM 664 C C . ASP A 1 86 ? -5.803 5.128 11.737 1 98.66 86 ASP A C 1
ATOM 666 O O . ASP A 1 86 ? -6.796 4.521 11.331 1 98.66 86 ASP A O 1
ATOM 670 N N . ASP A 1 87 ? -5.727 5.508 12.917 1 98.79 87 ASP A N 1
ATOM 671 C CA . ASP A 1 87 ? -6.783 5.504 13.924 1 98.79 87 ASP A CA 1
ATOM 672 C C . ASP A 1 87 ? -7.259 6.923 14.227 1 98.79 87 ASP A C 1
ATOM 674 O O . ASP A 1 87 ? -6.489 7.749 14.721 1 98.79 87 ASP A O 1
ATOM 678 N N . PHE A 1 88 ? -8.521 7.219 13.915 1 98.55 88 PHE A N 1
ATOM 679 C CA . PHE A 1 88 ? -8.907 8.625 13.951 1 98.55 88 PHE A CA 1
ATOM 680 C C . PHE A 1 88 ? -10.351 8.779 14.413 1 98.55 88 PHE A C 1
ATOM 682 O O . PHE A 1 88 ? -11.122 7.817 14.387 1 98.55 88 PHE A O 1
ATOM 689 N N . HIS A 1 89 ? -10.68 9.904 14.911 1 98.34 89 HIS A N 1
ATOM 690 C CA . HIS A 1 89 ? -12.023 10.43 15.124 1 98.34 89 HIS A CA 1
ATOM 691 C C . HIS A 1 89 ? -12.302 11.617 14.207 1 98.34 89 HIS A C 1
ATOM 693 O O . HIS A 1 89 ? -11.557 12.599 14.212 1 98.34 89 HIS A O 1
ATOM 699 N N . PHE A 1 90 ? -13.299 11.504 13.486 1 97.5 90 PHE A N 1
ATOM 700 C CA . PHE A 1 90 ? -13.636 12.489 12.464 1 97.5 90 PHE A CA 1
ATOM 701 C C . PHE A 1 90 ? -15.122 12.823 12.503 1 97.5 90 PHE A C 1
ATOM 703 O O . PHE A 1 90 ? -15.963 11.976 12.193 1 97.5 90 PHE A O 1
ATOM 710 N N . ASP A 1 91 ? -15.368 14.091 12.89 1 96.14 91 ASP A N 1
ATOM 711 C CA . ASP A 1 91 ? -16.736 14.6 12.897 1 96.14 91 ASP A CA 1
ATOM 712 C C . ASP A 1 91 ? -17.666 13.664 13.666 1 96.14 91 ASP A C 1
ATOM 714 O O . ASP A 1 91 ? -18.708 13.255 13.151 1 96.14 91 ASP A O 1
ATOM 718 N N . GLY A 1 92 ? -17.193 13.22 14.798 1 96.42 92 GLY A N 1
ATOM 719 C CA . GLY A 1 92 ? -17.994 12.431 15.719 1 96.42 92 GLY A CA 1
ATOM 720 C C . GLY A 1 92 ? -17.951 10.944 15.424 1 96.42 92 GLY A C 1
ATOM 721 O O . GLY A 1 92 ? -18.561 10.146 16.14 1 96.42 92 GLY A O 1
ATOM 722 N N . THR A 1 93 ? -17.261 10.55 14.468 1 97.19 93 THR A N 1
ATOM 723 C CA . THR A 1 93 ? -17.195 9.144 14.084 1 97.19 93 THR A CA 1
ATOM 724 C C . THR A 1 93 ? -15.778 8.603 14.253 1 97.19 93 THR A C 1
ATOM 726 O O . THR A 1 93 ? -14.805 9.284 13.923 1 97.19 93 THR A O 1
ATOM 729 N N . HIS A 1 94 ? -15.632 7.389 14.752 1 98.09 94 HIS A N 1
ATOM 730 C CA . HIS A 1 94 ? -14.346 6.711 14.871 1 98.09 94 HIS A CA 1
ATOM 731 C C . HIS A 1 94 ? -14.083 5.812 13.667 1 98.09 94 HIS A C 1
ATOM 733 O O . HIS A 1 94 ? -14.983 5.108 13.204 1 98.09 94 HIS A O 1
ATOM 739 N N . GLY A 1 95 ? -12.863 5.881 13.149 1 97.92 95 GLY A N 1
ATOM 740 C CA . GLY A 1 95 ? -12.476 5.039 12.029 1 97.92 95 GLY A CA 1
ATOM 741 C C . GLY A 1 95 ? -11.056 4.516 12.138 1 97.92 95 GLY A C 1
ATOM 742 O O . GLY A 1 95 ? -10.23 5.09 12.85 1 97.92 95 GLY A O 1
ATOM 743 N N . VAL A 1 96 ? -10.822 3.373 11.565 1 98.36 96 VAL A N 1
ATOM 744 C CA . VAL A 1 96 ? -9.512 2.745 11.433 1 98.36 96 VAL A CA 1
ATOM 745 C C . VAL A 1 96 ? -9.294 2.301 9.988 1 98.36 96 VAL A C 1
ATOM 747 O O . VAL A 1 96 ? -10.179 1.697 9.378 1 98.36 96 VAL A O 1
ATOM 750 N N . VAL A 1 97 ? -8.183 2.618 9.426 1 98 97 VAL A N 1
ATOM 751 C CA . VAL A 1 97 ? -7.926 2.228 8.043 1 98 97 VAL A CA 1
ATOM 752 C C . VAL A 1 97 ? -6.452 1.869 7.873 1 98 97 VAL A C 1
ATOM 754 O O . VAL A 1 97 ? -5.57 2.655 8.227 1 98 97 VAL A O 1
ATOM 757 N N . PRO A 1 98 ? -6.106 0.691 7.395 1 98.65 98 PRO A N 1
ATOM 758 C CA . PRO A 1 98 ? -4.725 0.363 7.031 1 98.65 98 PRO A CA 1
ATOM 759 C C . PRO A 1 98 ? -4.252 1.104 5.782 1 98.65 98 PRO A C 1
ATOM 761 O O . PRO A 1 98 ? -5.029 1.299 4.844 1 98.65 98 PRO A O 1
ATOM 764 N N . VAL A 1 99 ? -3.007 1.551 5.782 1 98.7 99 VAL A N 1
ATOM 765 C CA . VAL A 1 99 ? -2.464 2.352 4.69 1 98.7 99 VAL A CA 1
ATOM 766 C C . VAL A 1 99 ? -1.001 1.984 4.457 1 98.7 99 VAL A C 1
ATOM 768 O O . VAL A 1 99 ? -0.269 1.689 5.405 1 98.7 99 VAL A O 1
ATOM 771 N N . VAL A 1 100 ? -0.567 1.998 3.282 1 98.91 100 VAL A N 1
ATOM 772 C CA . VAL A 1 100 ? 0.855 2.082 2.965 1 98.91 100 VAL A CA 1
ATOM 773 C C . VAL A 1 100 ? 1.149 3.401 2.255 1 98.91 100 VAL A C 1
ATOM 775 O O . VAL A 1 100 ? 0.412 3.807 1.354 1 98.91 100 VAL A O 1
ATOM 778 N N . GLY A 1 101 ? 2.155 4.035 2.638 1 98.87 101 GLY A N 1
ATOM 779 C CA . GLY A 1 101 ? 2.634 5.261 2.022 1 98.87 101 GLY A CA 1
ATOM 780 C C . GLY A 1 101 ? 4.058 5.154 1.509 1 98.87 101 GLY A C 1
ATOM 781 O O . GLY A 1 101 ? 4.856 4.375 2.034 1 98.87 101 GLY A O 1
ATOM 782 N N . ILE A 1 102 ? 4.368 5.918 0.523 1 98.96 102 ILE A N 1
ATOM 783 C CA . ILE A 1 102 ? 5.711 6.059 -0.03 1 98.96 102 ILE A CA 1
ATOM 784 C C . ILE A 1 102 ? 6.064 7.539 -0.158 1 98.96 102 ILE A C 1
ATOM 786 O O . ILE A 1 102 ? 5.342 8.302 -0.804 1 98.96 102 ILE A O 1
ATOM 790 N N . LEU A 1 103 ? 7.161 7.944 0.442 1 98.93 103 LEU A N 1
ATOM 791 C CA . LEU A 1 103 ? 7.554 9.349 0.443 1 98.93 103 LEU A CA 1
ATOM 792 C C . LEU A 1 103 ? 8.866 9.547 -0.309 1 98.93 103 LEU A C 1
ATOM 794 O O . LEU A 1 103 ? 9.855 8.866 -0.029 1 98.93 103 LEU A O 1
ATOM 798 N N . SER A 1 104 ? 8.854 10.418 -1.242 1 98.77 104 SER A N 1
ATOM 799 C CA . SER A 1 104 ? 10.069 10.979 -1.824 1 98.77 104 SER A CA 1
ATOM 800 C C . SER A 1 104 ? 10.453 12.291 -1.147 1 98.77 104 SER A C 1
ATOM 802 O O . SER A 1 104 ? 9.582 13.065 -0.745 1 98.77 104 SER A O 1
ATOM 804 N N . MET A 1 105 ? 11.756 12.533 -1.044 1 98.65 105 MET A N 1
ATOM 805 C CA . MET A 1 105 ? 12.231 13.678 -0.273 1 98.65 105 MET A CA 1
ATOM 806 C C . MET A 1 105 ? 13.484 14.277 -0.903 1 98.65 105 MET A C 1
ATOM 808 O O . MET A 1 105 ? 14.338 13.547 -1.409 1 98.65 105 MET A O 1
ATOM 812 N N . ALA A 1 106 ? 13.581 15.493 -0.805 1 97.75 106 ALA A N 1
ATOM 813 C CA . ALA A 1 106 ? 14.756 16.247 -1.233 1 97.75 106 ALA A CA 1
ATOM 814 C C . ALA A 1 106 ? 14.876 17.559 -0.463 1 97.75 106 ALA A C 1
ATOM 816 O O . ALA A 1 106 ? 13.869 18.207 -0.167 1 97.75 106 ALA A O 1
ATOM 817 N N . ASP A 1 107 ? 16.17 17.905 -0.1 1 96.92 107 ASP A N 1
ATOM 818 C CA . ASP A 1 107 ? 16.487 19.192 0.511 1 96.92 107 ASP A CA 1
ATOM 819 C C . ASP A 1 107 ? 15.681 19.408 1.789 1 96.92 107 ASP A C 1
ATOM 821 O O . ASP A 1 107 ? 15.152 20.498 2.019 1 96.92 107 ASP A O 1
ATOM 825 N N . GLY A 1 108 ? 15.428 18.322 2.451 1 98.01 108 GLY A N 1
ATOM 826 C CA . GLY A 1 108 ? 14.81 18.408 3.764 1 98.01 108 GLY A CA 1
ATOM 827 C C . GLY A 1 108 ? 13.298 18.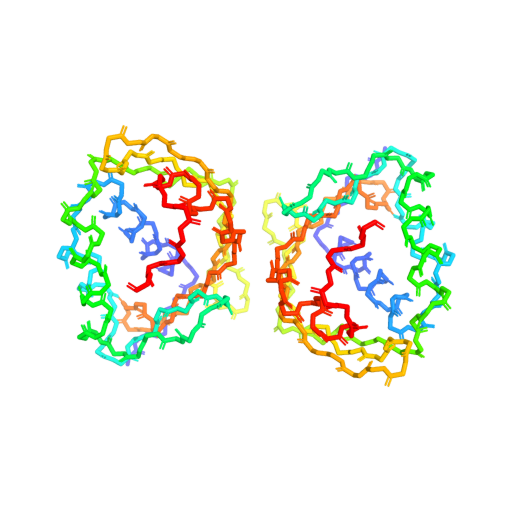519 3.706 1 98.01 108 GLY A C 1
ATOM 828 O O . GLY A 1 108 ? 12.658 18.868 4.7 1 98.01 108 GLY A O 1
ATOM 829 N N . LEU A 1 109 ? 12.715 18.266 2.523 1 98.68 109 LEU A N 1
ATOM 830 C CA . LEU A 1 109 ? 11.273 18.393 2.344 1 98.68 109 LEU A CA 1
ATOM 831 C C . LEU A 1 109 ? 10.701 17.16 1.653 1 98.68 109 LEU A C 1
ATOM 833 O O . LEU A 1 109 ? 11.419 16.45 0.946 1 98.68 109 LEU A O 1
ATOM 837 N N . VAL A 1 110 ? 9.438 16.893 1.901 1 98.77 110 VAL A N 1
ATOM 838 C CA . VAL A 1 110 ? 8.704 15.86 1.177 1 98.77 110 VAL A CA 1
ATOM 839 C C . VAL A 1 110 ? 8.331 16.369 -0.213 1 98.77 110 VAL A C 1
ATOM 841 O O . VAL A 1 110 ? 7.627 17.373 -0.346 1 98.77 110 VAL A O 1
ATOM 844 N N . THR A 1 111 ? 8.778 15.685 -1.224 1 98.79 111 THR A N 1
ATOM 845 C CA . THR A 1 111 ? 8.479 16.093 -2.592 1 98.79 111 THR A CA 1
ATOM 846 C C . THR A 1 111 ? 7.278 15.324 -3.136 1 98.79 111 THR A C 1
ATOM 848 O O . THR A 1 111 ? 6.612 15.781 -4.067 1 98.79 111 THR A O 1
ATOM 851 N N . GLU A 1 112 ? 7.015 14.166 -2.59 1 98.86 112 GLU A N 1
ATOM 852 C CA . GLU A 1 112 ? 5.852 13.358 -2.943 1 98.86 112 GLU A CA 1
ATOM 853 C C . GLU A 1 112 ? 5.452 12.435 -1.796 1 98.86 112 GLU A C 1
ATOM 855 O O . GLU A 1 112 ? 6.309 11.807 -1.17 1 98.86 112 GLU A O 1
ATOM 860 N N . TRP A 1 113 ? 4.232 12.394 -1.458 1 98.9 113 TRP A N 1
ATOM 861 C CA . TRP A 1 113 ? 3.609 11.417 -0.57 1 98.9 113 TRP A CA 1
ATOM 862 C C . TRP A 1 113 ? 2.532 10.625 -1.303 1 98.9 113 TRP A C 1
ATOM 864 O O . TRP A 1 113 ? 1.458 11.153 -1.6 1 98.9 113 TRP A O 1
ATOM 874 N N . LEU A 1 114 ? 2.834 9.389 -1.648 1 98.85 114 LEU A N 1
ATOM 875 C CA . LEU A 1 114 ? 1.94 8.444 -2.309 1 98.85 114 LEU A CA 1
ATOM 876 C C . LEU A 1 114 ? 1.297 7.504 -1.295 1 98.85 114 LEU A C 1
ATOM 878 O O . LEU A 1 114 ? 1.988 6.926 -0.452 1 98.85 114 LEU A O 1
ATOM 882 N N . GLU A 1 115 ? -0.039 7.313 -1.374 1 98.74 115 GLU A N 1
ATOM 883 C CA . GLU A 1 115 ? -0.728 6.499 -0.377 1 98.74 115 GLU A CA 1
ATOM 884 C C . GLU A 1 115 ? -1.637 5.468 -1.039 1 98.74 115 GLU A C 1
ATOM 886 O O . GLU A 1 115 ? -2.35 5.783 -1.994 1 98.74 115 GLU A O 1
ATOM 891 N N . TYR A 1 116 ? -1.623 4.265 -0.477 1 98.67 116 TYR A N 1
ATOM 892 C CA . TYR A 1 116 ? -2.504 3.162 -0.847 1 98.67 116 TYR A CA 1
ATOM 893 C C . TYR A 1 116 ? -3.397 2.761 0.321 1 98.67 116 TYR A C 1
ATOM 895 O O . TYR A 1 116 ? -2.904 2.433 1.403 1 98.67 116 TYR A O 1
ATOM 903 N N . TYR A 1 117 ? -4.674 2.743 0.093 1 97.67 117 TYR A N 1
ATOM 904 C CA . TYR A 1 117 ? -5.638 2.314 1.1 1 97.67 117 TYR A CA 1
ATOM 905 C C . TYR A 1 117 ? -6.979 1.973 0.461 1 97.67 117 TYR A C 1
ATOM 907 O O . TYR A 1 117 ? -7.183 2.208 -0.732 1 97.67 117 TYR A O 1
ATOM 915 N N . ASP A 1 118 ? -7.89 1.377 1.299 1 94.67 118 ASP A N 1
ATOM 916 C CA . ASP A 1 118 ? -9.258 1.1 0.873 1 94.67 118 ASP A CA 1
ATOM 917 C C . ASP A 1 118 ? -10.162 2.309 1.104 1 94.67 118 ASP A C 1
ATOM 919 O O . ASP A 1 118 ? -10.551 2.592 2.239 1 94.67 118 ASP A O 1
ATOM 923 N N . ARG A 1 119 ? -10.601 2.906 0.051 1 93.02 119 ARG A N 1
ATOM 924 C CA . ARG A 1 119 ? -11.359 4.148 0.156 1 93.02 119 ARG A CA 1
ATOM 925 C C . ARG A 1 119 ? -12.705 3.912 0.833 1 93.02 119 ARG A C 1
ATOM 927 O O . ARG A 1 119 ? -13.111 4.684 1.705 1 93.02 119 ARG A O 1
ATOM 934 N N . PRO A 1 120 ? -13.396 2.838 0.505 1 91.75 120 PRO A N 1
ATOM 935 C CA . PRO A 1 120 ? -14.645 2.573 1.224 1 91.75 120 PRO A CA 1
ATOM 936 C C . PRO A 1 120 ? -14.447 2.472 2.734 1 91.75 120 PRO A C 1
ATOM 938 O O . PRO A 1 120 ? -15.256 2.997 3.504 1 91.75 120 PRO A O 1
ATOM 941 N N . THR A 1 121 ? -13.429 1.773 3.137 1 94.28 121 THR A N 1
ATOM 942 C CA . THR A 1 121 ? -13.134 1.663 4.561 1 94.28 121 THR A CA 1
ATOM 943 C C . THR A 1 121 ? -12.888 3.041 5.171 1 94.28 121 THR A C 1
ATOM 945 O O . THR A 1 121 ? -13.397 3.347 6.251 1 94.28 121 THR A O 1
ATOM 948 N N . LEU A 1 122 ? -12.077 3.875 4.468 1 95.46 122 LEU A N 1
ATOM 949 C CA . LEU A 1 122 ? -11.804 5.221 4.96 1 95.46 122 LEU A CA 1
ATOM 950 C C . LEU A 1 122 ? -13.093 6.026 5.086 1 95.46 122 LEU A C 1
ATOM 952 O O . LEU A 1 122 ? -13.343 6.648 6.121 1 95.46 122 LEU A O 1
ATOM 956 N N . LEU A 1 123 ? -13.892 6.009 4.039 1 94.05 123 LEU A N 1
ATOM 957 C CA . LEU A 1 123 ? -15.117 6.801 4.017 1 94.05 123 LEU A CA 1
ATOM 958 C C . LEU A 1 123 ? -16.078 6.347 5.11 1 94.05 123 LEU A C 1
ATOM 960 O O . LEU A 1 123 ? -16.688 7.176 5.79 1 94.05 123 LEU A O 1
ATOM 964 N N . LYS A 1 124 ? -16.179 5.05 5.255 1 93.97 124 LYS A N 1
ATOM 965 C CA . LYS A 1 124 ? -17.001 4.51 6.333 1 93.97 124 LYS A CA 1
ATOM 966 C C . LYS A 1 124 ? -16.512 4.996 7.694 1 93.97 124 LYS A C 1
ATOM 968 O O . LYS A 1 124 ? -17.313 5.393 8.543 1 93.97 124 LYS A O 1
ATOM 973 N N . GLY A 1 125 ? -15.245 4.965 7.884 1 94.96 125 GLY A N 1
ATOM 974 C CA . GLY A 1 125 ? -14.658 5.425 9.133 1 94.96 125 GLY A CA 1
ATOM 975 C C . GLY A 1 125 ? -14.88 6.904 9.386 1 94.96 125 GLY A C 1
ATOM 976 O O . GLY A 1 125 ? -14.902 7.346 10.537 1 94.96 125 GLY A O 1
ATOM 977 N N . MET A 1 126 ? -15.004 7.646 8.364 1 94.91 126 MET A N 1
ATOM 978 C CA . MET A 1 126 ? -15.228 9.085 8.467 1 94.91 126 MET A CA 1
ATOM 979 C C . MET A 1 126 ? -16.714 9.396 8.604 1 94.91 126 MET A C 1
ATOM 981 O O . MET A 1 126 ? -17.095 10.549 8.816 1 94.91 126 MET A O 1
ATOM 985 N N . GLY A 1 127 ? -17.546 8.318 8.463 1 92.37 127 GLY A N 1
ATOM 986 C CA . GLY A 1 127 ? -18.986 8.513 8.532 1 92.37 127 GLY A CA 1
ATOM 987 C C . GLY A 1 127 ? -19.573 9.082 7.255 1 92.37 127 GLY A C 1
ATOM 988 O O . GLY A 1 127 ? -20.62 9.732 7.283 1 92.37 127 GLY A O 1
ATOM 989 N N . LEU A 1 128 ? -18.822 8.872 6.207 1 85.66 128 LEU A N 1
ATOM 990 C CA . LEU A 1 128 ? -19.277 9.41 4.93 1 85.66 128 LEU A CA 1
ATOM 991 C C . LEU A 1 128 ? -19.871 8.309 4.057 1 85.66 128 LEU A C 1
ATOM 993 O O . LEU A 1 128 ? -19.411 7.166 4.094 1 85.66 128 LEU A O 1
ATOM 997 N N . VAL A 1 129 ? -21.121 8.312 3.748 1 67.02 129 VAL A N 1
ATOM 998 C CA . VAL A 1 129 ? -21.796 7.336 2.899 1 67.02 129 VAL A CA 1
ATOM 999 C C . VAL A 1 129 ? -21.265 7.438 1.471 1 67.02 129 VAL A C 1
ATOM 1001 O O . VAL A 1 129 ? -21.217 6.44 0.747 1 67.02 129 VAL A O 1
ATOM 1004 N N . SER A 1 130 ? -21.281 8.8 0.967 1 59.85 130 SER A N 1
ATOM 1005 C CA . SER A 1 130 ? -20.817 9.028 -0.397 1 59.85 130 SER A CA 1
ATOM 1006 C C . SER A 1 130 ? -19.518 9.826 -0.413 1 59.85 130 SER A C 1
ATOM 1008 O O . SER A 1 130 ? -19.154 10.45 0.586 1 59.85 130 SER A O 1
ATOM 1010 N N . ASP A 1 131 ? -18.615 9.579 -1.455 1 47.48 131 ASP A N 1
ATOM 1011 C CA . ASP A 1 131 ? -17.359 10.302 -1.635 1 47.48 131 ASP A CA 1
ATOM 1012 C C . ASP A 1 131 ? -17.52 11.779 -1.282 1 47.48 131 ASP A C 1
ATOM 1014 O O . ASP A 1 131 ? -18.633 12.308 -1.294 1 47.48 131 ASP A O 1
ATOM 1018 N N . PHE A 1 132 ? -16.409 12.35 -0.762 1 38.2 132 PHE A N 1
ATOM 1019 C CA . PHE A 1 132 ? -16.528 13.802 -0.688 1 38.2 132 PHE A CA 1
ATOM 1020 C C . PHE A 1 132 ? -17.302 14.343 -1.884 1 38.2 132 PHE A C 1
ATOM 1022 O O . PHE A 1 132 ? -16.849 14.232 -3.025 1 38.2 132 PHE A O 1
ATOM 1029 N N . GLU A 1 133 ? -18.679 14.035 -2.13 1 28.09 133 GLU A N 1
ATOM 1030 C CA . GLU A 1 133 ? -19.319 14.76 -3.223 1 28.09 133 GLU A CA 1
ATOM 1031 C C . GLU A 1 133 ? -18.839 16.207 -3.282 1 28.09 133 GLU A C 1
ATOM 1033 O O . GLU A 1 133 ? -18.714 16.867 -2.248 1 28.09 133 GLU A O 1
ATOM 1038 N N . MET B 1 1 ? 15.653 -24.802 11.03 1 45.29 1 MET B N 1
ATOM 1039 C CA . MET B 1 1 ? 14.958 -24.101 9.954 1 45.29 1 MET B CA 1
ATOM 1040 C C . MET B 1 1 ? 15.667 -22.796 9.607 1 45.29 1 MET B C 1
ATOM 1042 O O . MET B 1 1 ? 15.912 -21.966 10.484 1 45.29 1 MET B O 1
ATOM 1046 N N . SER B 1 2 ? 16.643 -22.767 8.715 1 58.3 2 SER B N 1
ATOM 1047 C CA . SER B 1 2 ? 17.587 -21.677 8.487 1 58.3 2 SER B CA 1
ATOM 1048 C C . SER B 1 2 ? 16.863 -20.348 8.303 1 58.3 2 SER B C 1
ATOM 1050 O O . SER B 1 2 ? 15.857 -20.276 7.594 1 58.3 2 SER B O 1
ATOM 1052 N N . VAL B 1 3 ? 17.026 -19.426 9.164 1 81 3 VAL B N 1
ATOM 1053 C CA . VAL B 1 3 ? 16.451 -18.087 9.086 1 81 3 VAL B CA 1
ATOM 1054 C C . VAL B 1 3 ? 16.786 -17.46 7.734 1 81 3 VAL B C 1
ATOM 1056 O O . VAL B 1 3 ? 17.946 -17.451 7.317 1 81 3 VAL B O 1
ATOM 1059 N N . MET B 1 4 ? 15.797 -17.209 6.994 1 92.92 4 MET B N 1
ATOM 1060 C CA . MET B 1 4 ? 16.009 -16.589 5.69 1 92.92 4 MET B CA 1
ATOM 1061 C C . MET B 1 4 ? 16.602 -15.192 5.841 1 92.92 4 MET B C 1
ATOM 1063 O O . MET B 1 4 ? 16.062 -14.36 6.572 1 92.92 4 MET B O 1
ATOM 1067 N N . ASN B 1 5 ? 17.739 -14.978 5.172 1 96.69 5 ASN B N 1
ATOM 1068 C CA . ASN B 1 5 ? 18.269 -13.618 5.175 1 96.69 5 ASN B CA 1
ATOM 1069 C C . ASN B 1 5 ? 17.604 -12.755 4.107 1 96.69 5 ASN B C 1
ATOM 1071 O O . ASN B 1 5 ? 16.772 -13.241 3.339 1 96.69 5 ASN B O 1
ATOM 1075 N N . ASP B 1 6 ? 17.926 -11.513 4.039 1 97.24 6 ASP B N 1
ATOM 1076 C CA . ASP B 1 6 ? 17.24 -10.555 3.179 1 97.24 6 ASP B CA 1
ATOM 1077 C C . ASP B 1 6 ? 17.431 -10.904 1.705 1 97.24 6 ASP B C 1
ATOM 1079 O O . ASP B 1 6 ? 16.5 -10.782 0.907 1 97.24 6 ASP B O 1
ATOM 1083 N N . SER B 1 7 ? 18.636 -11.347 1.365 1 97.62 7 SER B N 1
ATOM 1084 C CA . SER B 1 7 ? 18.906 -11.721 -0.02 1 97.62 7 SER B CA 1
ATOM 1085 C C . SER B 1 7 ? 18.054 -12.912 -0.446 1 97.62 7 SER B C 1
ATOM 1087 O O . SER B 1 7 ? 17.549 -12.95 -1.57 1 97.62 7 SER B O 1
ATOM 1089 N N . ASP B 1 8 ? 17.946 -13.885 0.426 1 98.03 8 ASP B N 1
ATOM 1090 C CA . ASP B 1 8 ? 17.113 -15.051 0.151 1 98.03 8 ASP B CA 1
ATOM 1091 C C . ASP B 1 8 ? 15.649 -14.652 -0.025 1 98.03 8 ASP B C 1
ATOM 1093 O O . ASP B 1 8 ? 14.961 -15.17 -0.907 1 98.03 8 ASP B O 1
ATOM 1097 N N . LYS B 1 9 ? 15.181 -13.746 0.807 1 98.63 9 LYS B N 1
ATOM 1098 C CA . LYS B 1 9 ? 13.797 -13.289 0.727 1 98.63 9 LYS B CA 1
ATOM 1099 C C . LYS B 1 9 ? 13.532 -12.566 -0.59 1 98.63 9 LYS B C 1
ATOM 1101 O O . LYS B 1 9 ? 12.497 -12.78 -1.225 1 98.63 9 LYS B O 1
ATOM 1106 N N . LEU B 1 10 ? 14.432 -11.725 -0.975 1 98.75 10 LEU B N 1
ATOM 1107 C CA . LEU B 1 10 ? 14.285 -11.008 -2.237 1 98.75 10 LEU B CA 1
ATOM 1108 C C . LEU B 1 10 ? 14.294 -11.976 -3.416 1 98.75 10 LEU B C 1
ATOM 1110 O O . LEU B 1 10 ? 13.536 -11.802 -4.373 1 98.75 10 LEU B O 1
ATOM 1114 N N . ALA B 1 11 ? 15.147 -12.974 -3.372 1 98.73 11 ALA B N 1
ATOM 1115 C CA . ALA B 1 11 ? 15.2 -13.978 -4.432 1 98.73 11 ALA B CA 1
ATOM 1116 C C . ALA B 1 11 ? 13.876 -14.73 -4.541 1 98.73 11 ALA B C 1
ATOM 1118 O O . ALA B 1 11 ? 13.377 -14.963 -5.645 1 98.73 11 ALA B O 1
ATOM 1119 N N . LEU B 1 12 ? 13.347 -15.112 -3.387 1 98.77 12 LEU B N 1
ATOM 1120 C CA . LEU B 1 12 ? 12.065 -15.81 -3.388 1 98.77 12 LEU B CA 1
ATOM 1121 C C . LEU B 1 12 ? 10.958 -14.913 -3.932 1 98.77 12 LEU B C 1
ATOM 1123 O O . LEU B 1 12 ? 10.087 -15.374 -4.672 1 98.77 12 LEU B O 1
ATOM 1127 N N . ALA B 1 13 ? 10.928 -13.644 -3.574 1 98.89 13 ALA B N 1
ATOM 1128 C CA . ALA B 1 13 ? 9.948 -12.703 -4.11 1 98.89 13 ALA B CA 1
ATOM 1129 C C . ALA B 1 13 ? 10.052 -12.609 -5.629 1 98.89 13 ALA B C 1
ATOM 1131 O O . ALA B 1 13 ? 9.038 -12.632 -6.33 1 98.89 13 ALA B O 1
ATOM 1132 N N . ARG B 1 14 ? 11.252 -12.479 -6.102 1 98.85 14 ARG B N 1
ATOM 1133 C CA . ARG B 1 14 ? 11.454 -12.398 -7.545 1 98.85 14 ARG B CA 1
ATOM 1134 C C . ARG B 1 14 ? 10.98 -13.672 -8.237 1 98.85 14 ARG B C 1
ATOM 1136 O O . ARG B 1 14 ? 10.443 -13.62 -9.346 1 98.85 14 ARG B O 1
ATOM 1143 N N . GLU B 1 15 ? 11.245 -14.79 -7.595 1 98.85 15 GLU B N 1
ATOM 1144 C CA . GLU B 1 15 ? 10.723 -16.043 -8.131 1 98.85 15 GLU B CA 1
ATOM 1145 C C . GLU B 1 15 ? 9.199 -16.02 -8.207 1 98.85 15 GLU B C 1
ATOM 1147 O O . GLU B 1 15 ? 8.615 -16.449 -9.204 1 98.85 15 GLU B O 1
ATOM 1152 N N . MET B 1 16 ? 8.574 -15.535 -7.203 1 98.86 16 MET B N 1
ATOM 1153 C CA . MET B 1 16 ? 7.122 -15.388 -7.175 1 98.86 16 MET B CA 1
ATOM 1154 C C . MET B 1 16 ? 6.643 -14.492 -8.313 1 98.86 16 MET B C 1
ATOM 1156 O O . MET B 1 16 ? 5.742 -14.865 -9.065 1 98.86 16 MET B O 1
ATOM 1160 N N . PHE B 1 17 ? 7.244 -13.331 -8.506 1 98.8 17 PHE B N 1
ATOM 1161 C CA . PHE B 1 17 ? 6.82 -12.384 -9.53 1 98.8 17 PHE B CA 1
ATOM 1162 C C . PHE B 1 17 ? 7.046 -12.956 -10.924 1 98.8 17 PHE B C 1
ATOM 1164 O O . PHE B 1 17 ? 6.226 -12.755 -11.823 1 98.8 17 PHE B O 1
ATOM 1171 N N . GLN B 1 18 ? 8.12 -13.66 -11.058 1 98.64 18 GLN B N 1
ATOM 1172 C CA . GLN B 1 18 ? 8.38 -14.316 -12.335 1 98.64 18 GLN B CA 1
ATOM 1173 C C . GLN B 1 18 ? 7.307 -15.354 -12.648 1 98.64 18 GLN B C 1
ATOM 1175 O O . GLN B 1 18 ? 6.857 -15.464 -13.791 1 98.64 18 GLN B O 1
ATOM 1180 N N . ALA B 1 19 ? 6.936 -16.145 -11.641 1 98.78 19 ALA B N 1
ATOM 1181 C CA . ALA B 1 19 ? 5.878 -17.134 -11.834 1 98.78 19 ALA B CA 1
ATOM 1182 C C . ALA B 1 19 ? 4.581 -16.468 -12.287 1 98.78 19 ALA B C 1
ATOM 1184 O O . ALA B 1 19 ? 3.878 -16.991 -13.154 1 98.78 19 ALA B O 1
ATOM 1185 N N . TRP B 1 20 ? 4.254 -15.325 -11.733 1 98.47 20 TRP B N 1
ATOM 1186 C CA . TRP B 1 20 ? 3.091 -14.552 -12.155 1 98.47 20 TRP B CA 1
ATOM 1187 C C . TRP B 1 20 ? 3.233 -14.102 -13.606 1 98.47 20 TRP B C 1
ATOM 1189 O O . TRP B 1 20 ? 2.314 -14.278 -14.409 1 98.47 20 TRP B O 1
ATOM 1199 N N . ASP B 1 21 ? 4.341 -13.599 -13.981 1 97.95 21 ASP B N 1
ATOM 1200 C CA . ASP B 1 21 ? 4.598 -12.999 -15.287 1 97.95 21 ASP B CA 1
ATOM 1201 C C . ASP B 1 21 ? 4.454 -14.03 -16.403 1 97.95 21 ASP B C 1
ATOM 1203 O O . ASP B 1 21 ? 3.996 -13.705 -17.501 1 97.95 21 ASP B O 1
ATOM 1207 N N . VAL B 1 22 ? 4.845 -15.284 -16.078 1 98.07 22 VAL B N 1
ATOM 1208 C CA . VAL B 1 22 ? 4.762 -16.321 -17.101 1 98.07 22 VAL B CA 1
ATOM 1209 C C . VAL B 1 22 ? 3.495 -17.148 -16.897 1 98.07 22 VAL B C 1
ATOM 1211 O O . VAL B 1 22 ? 3.322 -18.196 -17.524 1 98.07 22 VAL B O 1
ATOM 1214 N N . MET B 1 23 ? 2.748 -16.781 -15.93 1 98.37 23 MET B N 1
ATOM 1215 C CA . MET B 1 23 ? 1.457 -17.389 -15.621 1 98.37 23 MET B CA 1
ATOM 1216 C C . MET B 1 23 ? 1.618 -18.87 -15.295 1 98.37 23 MET B C 1
ATOM 1218 O O . MET B 1 23 ? 0.841 -19.702 -15.766 1 98.37 23 MET B O 1
ATOM 1222 N N . ASP B 1 24 ? 2.69 -19.173 -14.626 1 98.58 24 ASP B N 1
ATOM 1223 C CA . ASP B 1 24 ? 2.844 -20.489 -14.012 1 98.58 24 ASP B CA 1
ATOM 1224 C C . ASP B 1 24 ? 2.09 -20.567 -12.686 1 98.58 24 ASP B C 1
ATOM 1226 O O . ASP B 1 24 ? 2.698 -20.504 -11.616 1 98.58 24 ASP B O 1
ATOM 1230 N N . TRP B 1 25 ? 0.854 -20.764 -12.775 1 98.43 25 TRP B N 1
ATOM 1231 C CA . TRP B 1 25 ? -0.051 -20.665 -11.635 1 98.43 25 TRP B CA 1
ATOM 1232 C C . TRP B 1 25 ? 0.225 -21.771 -10.622 1 98.43 25 TRP B C 1
ATOM 1234 O O . TRP B 1 25 ? 0.076 -21.568 -9.415 1 98.43 25 TRP B O 1
ATOM 1244 N N . ALA B 1 26 ? 0.559 -22.941 -11.075 1 98.34 26 ALA B N 1
ATOM 1245 C CA . ALA B 1 26 ? 0.922 -24.015 -10.154 1 98.34 26 ALA B CA 1
ATOM 1246 C C . ALA B 1 26 ? 2.102 -23.609 -9.276 1 98.34 26 ALA B C 1
ATOM 1248 O O . ALA B 1 26 ? 2.091 -23.842 -8.064 1 98.34 26 ALA B O 1
ATOM 1249 N N . ARG B 1 27 ? 3.073 -23.011 -9.9 1 98.74 27 ARG B N 1
ATOM 1250 C CA . ARG B 1 27 ? 4.245 -22.567 -9.153 1 98.74 27 ARG B CA 1
ATOM 1251 C C . ARG B 1 27 ? 3.878 -21.473 -8.156 1 98.74 27 ARG B C 1
ATOM 1253 O O . ARG B 1 27 ? 4.397 -21.444 -7.039 1 98.74 27 ARG B O 1
ATOM 1260 N N . VAL B 1 28 ? 3.047 -20.49 -8.57 1 98.76 28 VAL B N 1
ATOM 1261 C CA . VAL B 1 28 ? 2.58 -19.444 -7.666 1 98.76 28 VAL B CA 1
ATOM 1262 C C . VAL B 1 28 ? 2.014 -20.074 -6.395 1 98.76 28 VAL B C 1
ATOM 1264 O O . VAL B 1 28 ? 2.395 -19.696 -5.285 1 98.76 28 VAL B O 1
ATOM 1267 N N . VAL B 1 29 ? 1.148 -21.036 -6.558 1 98.78 29 VAL B N 1
ATOM 1268 C CA . VAL B 1 29 ? 0.509 -21.687 -5.419 1 98.78 29 VAL B CA 1
ATOM 1269 C C . VAL B 1 29 ? 1.556 -22.44 -4.6 1 98.78 29 VAL B C 1
ATOM 1271 O O 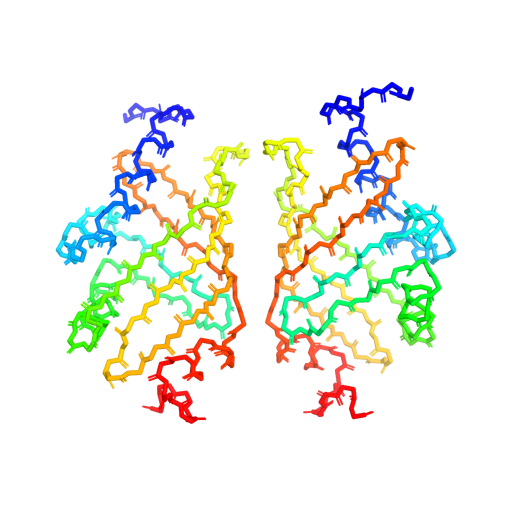. VAL B 1 29 ? 1.556 -22.373 -3.369 1 98.78 29 VAL B O 1
ATOM 1274 N N . ASP B 1 30 ? 2.477 -23.119 -5.244 1 98.67 30 ASP B N 1
ATOM 1275 C CA . ASP B 1 30 ? 3.491 -23.944 -4.596 1 98.67 30 ASP B CA 1
ATOM 1276 C C . ASP B 1 30 ? 4.42 -23.094 -3.732 1 98.67 30 ASP B C 1
ATOM 1278 O O . ASP B 1 30 ? 5.026 -23.596 -2.782 1 98.67 30 ASP B O 1
ATOM 1282 N N . LEU B 1 31 ? 4.53 -21.879 -4.056 1 98.81 31 LEU B N 1
ATOM 1283 C CA . LEU B 1 31 ? 5.442 -20.996 -3.335 1 98.81 31 LEU B CA 1
ATOM 1284 C C . LEU B 1 31 ? 4.811 -20.509 -2.034 1 98.81 31 LEU B C 1
ATOM 1286 O O . LEU B 1 31 ? 5.498 -19.944 -1.18 1 98.81 31 LEU B O 1
ATOM 1290 N N . PHE B 1 32 ? 3.556 -20.716 -1.853 1 98.78 32 PHE B N 1
ATOM 1291 C CA . PHE B 1 32 ? 2.932 -20.398 -0.574 1 98.78 32 PHE B CA 1
ATOM 1292 C C . PHE B 1 32 ? 3.156 -21.521 0.431 1 98.78 32 PHE B C 1
ATOM 1294 O O . PHE B 1 32 ? 3.178 -22.697 0.062 1 98.78 32 PHE B O 1
ATOM 1301 N N . ALA B 1 33 ? 3.29 -21.174 1.683 1 98.56 33 ALA B N 1
ATOM 1302 C CA . ALA B 1 33 ? 3.244 -22.14 2.777 1 98.56 33 ALA B CA 1
ATOM 1303 C C . ALA B 1 33 ? 1.869 -22.795 2.873 1 98.56 33 ALA B C 1
ATOM 1305 O O . ALA B 1 33 ? 0.878 -22.245 2.388 1 98.56 33 ALA B O 1
ATOM 1306 N N . GLU B 1 34 ? 1.789 -23.925 3.56 1 98.4 34 GLU B N 1
ATOM 1307 C CA . GLU B 1 34 ? 0.535 -24.659 3.698 1 98.4 34 GLU B CA 1
ATOM 1308 C C . GLU B 1 34 ? -0.533 -23.806 4.376 1 98.4 34 GLU B C 1
ATOM 1310 O O . GLU B 1 34 ? -1.707 -23.861 4.005 1 98.4 34 GLU B O 1
ATOM 1315 N N . ASP B 1 35 ? -0.129 -23.005 5.337 1 98.43 35 ASP B N 1
ATOM 1316 C CA . ASP B 1 35 ? -1.042 -22.109 6.039 1 98.43 35 ASP B CA 1
ATOM 1317 C C . ASP B 1 35 ? -0.868 -20.667 5.567 1 98.43 35 ASP B C 1
ATOM 1319 O O . ASP B 1 35 ? -1.123 -19.726 6.321 1 98.43 35 ASP B O 1
ATOM 1323 N N . GLY B 1 36 ? -0.317 -20.484 4.396 1 98.69 36 GLY B N 1
ATOM 1324 C CA . GLY B 1 36 ? -0.062 -19.159 3.854 1 98.69 36 GLY B CA 1
ATOM 1325 C C . GLY B 1 36 ? -1.321 -18.328 3.696 1 98.69 36 GLY B C 1
ATOM 1326 O O . GLY B 1 36 ? -2.424 -18.872 3.606 1 98.69 36 GLY B O 1
ATOM 1327 N N . VAL B 1 37 ? -1.179 -17.029 3.675 1 98.86 37 VAL B N 1
ATOM 1328 C CA . VAL B 1 37 ? -2.292 -16.087 3.618 1 98.86 37 VAL B CA 1
ATOM 1329 C C . VAL B 1 37 ? -2.113 -15.146 2.429 1 98.86 37 VAL B C 1
ATOM 1331 O O . VAL B 1 37 ? -1.025 -14.608 2.213 1 98.86 37 VAL B O 1
ATOM 1334 N N . LEU B 1 38 ? -3.088 -14.972 1.615 1 98.79 38 LEU B N 1
ATOM 1335 C CA . LEU B 1 38 ? -3.212 -13.913 0.619 1 98.79 38 LEU B CA 1
ATOM 1336 C C . LEU B 1 38 ? -4.29 -12.912 1.022 1 98.79 38 LEU B C 1
ATOM 1338 O O . LEU B 1 38 ? -5.459 -13.276 1.164 1 98.79 38 LEU B O 1
ATOM 1342 N N . HIS B 1 39 ? -3.866 -11.693 1.19 1 98.65 39 HIS B N 1
ATOM 1343 C CA . HIS B 1 39 ? -4.793 -10.709 1.738 1 98.65 39 HIS B CA 1
ATOM 1344 C C . HIS B 1 39 ? -4.781 -9.424 0.917 1 98.65 39 HIS B C 1
ATOM 1346 O O . HIS B 1 39 ? -3.871 -8.603 1.055 1 98.65 39 HIS B O 1
ATOM 1352 N N . SER B 1 40 ? -5.763 -9.336 0.045 1 97.72 40 SER B N 1
ATOM 1353 C CA . SER B 1 40 ? -6.102 -8.002 -0.44 1 97.72 40 SER B CA 1
ATOM 1354 C C . SER B 1 40 ? -6.79 -7.178 0.643 1 97.72 40 SER B C 1
ATOM 1356 O O . SER B 1 40 ? -7.859 -7.552 1.13 1 97.72 40 SER B O 1
ATOM 1358 N N . VAL B 1 41 ? -6.337 -6.06 0.976 1 95.98 41 VAL B N 1
ATOM 1359 C CA . VAL B 1 41 ? -6.678 -5.34 2.199 1 95.98 41 VAL B CA 1
ATOM 1360 C C . VAL B 1 41 ? -8.154 -4.95 2.175 1 95.98 41 VAL B C 1
ATOM 1362 O O . VAL B 1 41 ? -8.792 -4.848 3.226 1 95.98 41 VAL B O 1
ATOM 1365 N N . MET B 1 42 ? -8.754 -4.804 0.99 1 93.45 42 MET B N 1
ATOM 1366 C CA . MET B 1 42 ? -10.149 -4.393 0.871 1 93.45 42 MET B CA 1
ATOM 1367 C C . MET B 1 42 ? -11.082 -5.596 0.967 1 93.45 42 MET B C 1
ATOM 1369 O O . MET B 1 42 ? -12.304 -5.444 0.925 1 93.45 42 MET B O 1
ATOM 1373 N N . GLN B 1 43 ? -10.506 -6.781 1.119 1 95.42 43 GLN B N 1
ATOM 1374 C CA . GLN B 1 43 ? -11.267 -8.022 1.225 1 95.42 43 GLN B CA 1
ATOM 1375 C C . GLN B 1 43 ? -10.844 -8.823 2.453 1 95.42 43 GLN B C 1
ATOM 1377 O O . GLN B 1 43 ? -9.818 -8.529 3.07 1 95.42 43 GLN B O 1
ATOM 1382 N N . GLU B 1 44 ? -11.656 -9.811 2.768 1 96.32 44 GLU B N 1
ATOM 1383 C CA . GLU B 1 44 ? -11.239 -10.77 3.786 1 96.32 44 GLU B CA 1
ATOM 1384 C C . GLU B 1 44 ? -10.049 -11.598 3.309 1 96.32 44 GLU B C 1
ATOM 1386 O O . GLU B 1 44 ? -9.965 -11.953 2.131 1 96.32 44 GLU B O 1
ATOM 1391 N N . PRO B 1 45 ? -9.189 -11.958 4.154 1 98.43 45 PRO B N 1
ATOM 1392 C CA . PRO B 1 45 ? -8.023 -12.748 3.751 1 98.43 45 PRO B CA 1
ATOM 1393 C C . PRO B 1 45 ? -8.389 -14.171 3.336 1 98.43 45 PRO B C 1
ATOM 1395 O O . PRO B 1 45 ? -9.323 -14.758 3.888 1 98.43 45 PRO B O 1
ATOM 1398 N N . LEU B 1 46 ? -7.672 -14.693 2.371 1 98.6 46 LEU B N 1
ATOM 1399 C CA . LEU B 1 46 ? -7.673 -16.115 2.046 1 98.6 46 LEU B CA 1
ATOM 1400 C C . LEU B 1 46 ? -6.629 -16.862 2.869 1 98.6 46 LEU B C 1
ATOM 1402 O O . LEU B 1 46 ? -5.431 -16.593 2.752 1 98.6 46 LEU B O 1
ATOM 1406 N N . VAL B 1 47 ? -7.072 -17.83 3.642 1 98.66 47 VAL B N 1
ATOM 1407 C CA . VAL B 1 47 ? -6.17 -18.508 4.568 1 98.66 47 VAL B CA 1
ATOM 1408 C C . VAL B 1 47 ? -5.987 -19.962 4.139 1 98.66 47 VAL B C 1
ATOM 1410 O O . VAL B 1 47 ? -6.956 -20.721 4.063 1 98.66 47 VAL B O 1
ATOM 1413 N N . GLY B 1 48 ? -4.703 -20.289 3.94 1 98.68 48 GLY B N 1
ATOM 1414 C CA . GLY B 1 48 ? -4.362 -21.648 3.548 1 98.68 48 GLY B CA 1
ATOM 1415 C C . GLY B 1 48 ? -4.167 -21.806 2.052 1 98.68 48 GLY B C 1
ATOM 1416 O O . GLY B 1 48 ? -4.811 -21.114 1.26 1 98.68 48 GLY B O 1
ATOM 1417 N N . LYS B 1 49 ? -3.304 -22.755 1.726 1 97.78 49 LYS B N 1
ATOM 1418 C CA . LYS B 1 49 ? -2.908 -22.971 0.337 1 97.78 49 LYS B CA 1
ATOM 1419 C C . LYS B 1 49 ? -4.112 -23.337 -0.527 1 97.78 49 LYS B C 1
ATOM 1421 O O . LYS B 1 49 ? -4.18 -22.959 -1.698 1 97.78 49 LYS B O 1
ATOM 1426 N N . GLU B 1 50 ? -5.027 -24.051 0.015 1 97.85 50 GLU B N 1
ATOM 1427 C CA . GLU B 1 50 ? -6.218 -24.43 -0.74 1 97.85 50 GLU B CA 1
ATOM 1428 C C . GLU B 1 50 ? -7.033 -23.202 -1.138 1 97.85 50 GLU B C 1
ATOM 1430 O O . GLU B 1 50 ? -7.46 -23.08 -2.288 1 97.85 50 GLU B O 1
ATOM 1435 N N . ALA B 1 51 ? -7.308 -22.326 -0.165 1 98.45 51 ALA B N 1
ATOM 1436 C CA . ALA B 1 51 ? -8.034 -21.092 -0.458 1 98.45 51 ALA B CA 1
ATOM 1437 C C . ALA B 1 51 ? -7.286 -20.247 -1.485 1 98.45 51 ALA B C 1
ATOM 1439 O O . ALA B 1 51 ? -7.894 -19.7 -2.409 1 98.45 51 ALA B O 1
ATOM 1440 N N . VAL B 1 52 ? -6 -20.132 -1.35 1 98.63 52 VAL B N 1
ATOM 1441 C CA . VAL B 1 52 ? -5.166 -19.385 -2.286 1 98.63 52 VAL B CA 1
ATOM 1442 C C . VAL B 1 52 ? -5.259 -20.011 -3.675 1 98.63 52 VAL B C 1
ATOM 1444 O O . VAL B 1 52 ? -5.441 -19.305 -4.67 1 98.63 52 VAL B O 1
ATOM 1447 N N . ALA B 1 53 ? -5.188 -21.323 -3.702 1 98.54 53 ALA B N 1
ATOM 1448 C CA . ALA B 1 53 ? -5.279 -22.037 -4.973 1 98.54 53 ALA B CA 1
ATOM 1449 C C . ALA B 1 53 ? -6.611 -21.759 -5.664 1 98.54 53 ALA B C 1
ATOM 1451 O O . ALA B 1 53 ? -6.668 -21.639 -6.89 1 98.54 53 ALA B O 1
ATOM 1452 N N . GLY B 1 54 ? -7.67 -21.766 -4.88 1 98.13 54 GLY B N 1
ATOM 1453 C CA . GLY B 1 54 ? -8.968 -21.431 -5.443 1 98.13 54 GLY B CA 1
ATOM 1454 C C . GLY B 1 54 ? -8.992 -20.076 -6.124 1 98.13 54 GLY B C 1
ATOM 1455 O O . GLY B 1 54 ? -9.534 -19.936 -7.222 1 98.13 54 GLY B O 1
ATOM 1456 N N . ARG B 1 55 ? -8.456 -19.056 -5.529 1 97.25 55 ARG B N 1
ATOM 1457 C CA . ARG B 1 55 ? -8.365 -17.72 -6.11 1 97.25 55 ARG B CA 1
ATOM 1458 C C . ARG B 1 55 ? -7.513 -17.73 -7.374 1 97.25 55 ARG B C 1
ATOM 1460 O O . ARG B 1 55 ? -7.879 -17.121 -8.382 1 97.25 55 ARG B O 1
ATOM 1467 N N . ILE B 1 56 ? -6.389 -18.369 -7.295 1 97.77 56 ILE B N 1
ATOM 1468 C CA . ILE B 1 56 ? -5.471 -18.443 -8.426 1 97.77 56 ILE B CA 1
ATOM 1469 C C . ILE B 1 56 ? -6.147 -19.157 -9.594 1 97.77 56 ILE B C 1
ATOM 1471 O O . ILE B 1 56 ? -5.969 -18.772 -10.752 1 97.77 56 ILE B O 1
ATOM 1475 N N . ALA B 1 57 ? -6.905 -20.167 -9.33 1 97.36 57 ALA B N 1
ATOM 1476 C CA . ALA B 1 57 ? -7.632 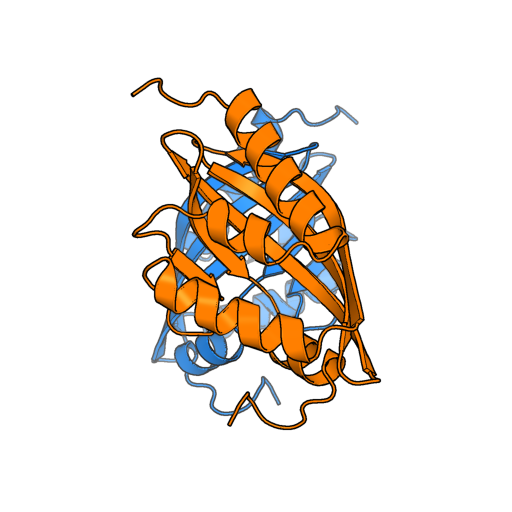-20.89 -10.37 1 97.36 57 ALA B CA 1
ATOM 1477 C C . ALA B 1 57 ? -8.613 -19.972 -11.094 1 97.36 57 ALA B C 1
ATOM 1479 O O . ALA B 1 57 ? -8.778 -20.067 -12.312 1 97.36 57 ALA B O 1
ATOM 1480 N N . LEU B 1 58 ? -9.241 -19.166 -10.354 1 92.78 58 LEU B N 1
ATOM 1481 C CA . LEU B 1 58 ? -10.157 -18.201 -10.951 1 92.78 58 LEU B CA 1
ATOM 1482 C C . LEU B 1 58 ? -9.413 -17.25 -11.883 1 92.78 58 LEU B C 1
ATOM 1484 O O . LEU B 1 58 ? -9.882 -16.962 -12.986 1 92.78 58 LEU B O 1
ATOM 1488 N N . LEU B 1 59 ? -8.298 -16.731 -11.461 1 94.14 59 LEU B N 1
ATOM 1489 C CA . LEU B 1 59 ? -7.47 -15.869 -12.297 1 94.14 59 LEU B CA 1
ATOM 1490 C C . LEU B 1 59 ? -6.996 -16.611 -13.542 1 94.14 59 LEU B C 1
ATOM 1492 O O . LEU B 1 59 ? -7.033 -16.065 -14.647 1 94.14 59 LEU B O 1
ATOM 1496 N N . ALA B 1 60 ? -6.572 -17.834 -13.352 1 95.55 60 ALA B N 1
ATOM 1497 C CA . ALA B 1 60 ? -6.028 -18.656 -14.43 1 95.55 60 ALA B CA 1
ATOM 1498 C C . ALA B 1 60 ? -7.062 -18.87 -15.531 1 95.55 60 ALA B C 1
ATOM 1500 O O . ALA B 1 60 ? -6.713 -18.957 -16.711 1 95.55 60 ALA B O 1
ATOM 1501 N N . SER B 1 61 ? -8.24 -18.974 -15.185 1 96.23 61 SER B N 1
ATOM 1502 C CA . SER B 1 61 ? -9.291 -19.301 -16.143 1 96.23 61 SER B CA 1
ATOM 1503 C C . SER B 1 61 ? -9.593 -18.119 -17.058 1 96.23 61 SER B C 1
ATOM 1505 O O . SER B 1 61 ? -10.098 -18.3 -18.168 1 96.23 61 SER B O 1
ATOM 1507 N N . LYS B 1 62 ? -9.203 -16.929 -16.664 1 96.38 62 LYS B N 1
ATOM 1508 C CA . LYS B 1 62 ? -9.653 -15.77 -17.429 1 96.38 62 LYS B CA 1
ATOM 1509 C C . LYS B 1 62 ? -8.482 -14.861 -17.79 1 96.38 62 LYS B C 1
ATOM 1511 O O . LYS B 1 62 ? -8.6 -14.006 -18.67 1 96.38 62 LYS B O 1
ATOM 1516 N N . CYS B 1 63 ? -7.382 -14.949 -17.098 1 97.84 63 CYS B N 1
ATOM 1517 C CA . CYS B 1 63 ? -6.228 -14.089 -17.332 1 97.84 63 CYS B CA 1
ATOM 1518 C C . CYS B 1 63 ? -5.477 -14.514 -18.588 1 97.84 63 CYS B C 1
ATOM 1520 O O . CYS B 1 63 ? -5.032 -15.658 -18.694 1 97.84 63 CYS B O 1
ATOM 1522 N N . GLU B 1 64 ? -5.304 -13.697 -19.518 1 98.23 64 GLU B N 1
ATOM 1523 C CA . GLU B 1 64 ? -4.632 -13.975 -20.784 1 98.23 64 GLU B CA 1
ATOM 1524 C C . GLU B 1 64 ? -3.158 -13.586 -20.723 1 98.23 64 GLU B C 1
ATOM 1526 O O . GLU B 1 64 ? -2.321 -14.192 -21.395 1 98.23 64 GLU B O 1
ATOM 1531 N N . ARG B 1 65 ? -2.957 -12.501 -19.968 1 98.16 65 ARG B N 1
ATOM 1532 C CA . ARG B 1 65 ? -1.605 -11.997 -19.752 1 98.16 65 ARG B CA 1
ATOM 1533 C C . ARG B 1 65 ? -1.536 -11.134 -18.496 1 98.16 65 ARG B C 1
ATOM 1535 O O . ARG B 1 65 ? -2.465 -10.377 -18.205 1 98.16 65 ARG B O 1
ATOM 1542 N N . ILE B 1 66 ? -0.404 -11.135 -17.878 1 98.53 66 ILE B N 1
ATOM 1543 C CA . ILE B 1 66 ? -0.153 -10.246 -16.749 1 98.53 66 ILE B CA 1
ATOM 1544 C C . ILE B 1 66 ? 1.348 -10.004 -16.607 1 98.53 66 ILE B C 1
ATOM 1546 O O . ILE B 1 66 ? 2.148 -10.935 -16.73 1 98.53 66 ILE B O 1
ATOM 1550 N N . THR B 1 67 ? 1.65 -8.856 -16.427 1 98.59 67 THR B N 1
ATOM 1551 C CA . THR B 1 67 ? 3.012 -8.436 -16.115 1 98.59 67 THR B CA 1
ATOM 1552 C C . THR B 1 67 ? 3.04 -7.588 -14.847 1 98.59 67 THR B C 1
ATOM 1554 O O . THR B 1 67 ? 2.322 -6.591 -14.745 1 98.59 67 THR B O 1
ATOM 1557 N N . LEU B 1 68 ? 3.774 -7.996 -13.895 1 98.64 68 LEU B N 1
ATOM 1558 C CA . LEU B 1 68 ? 4.028 -7.205 -12.695 1 98.64 68 LEU B CA 1
ATOM 1559 C C . LEU B 1 68 ? 5.239 -6.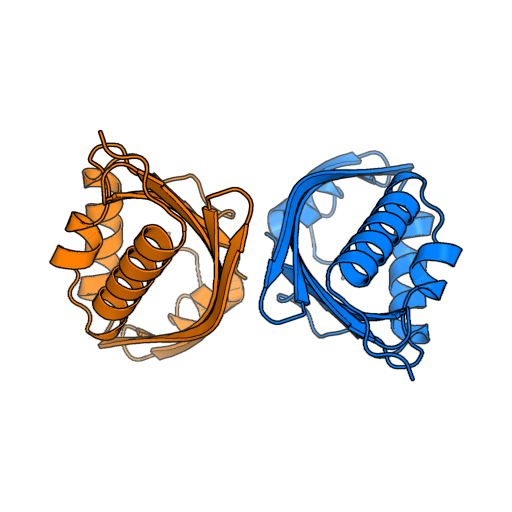299 -12.888 1 98.64 68 LEU B C 1
ATOM 1561 O O . LEU B 1 68 ? 6.378 -6.729 -12.696 1 98.64 68 LEU B O 1
ATOM 1565 N N . LYS B 1 69 ? 5.027 -5.111 -13.286 1 98.78 69 LYS B N 1
ATOM 1566 C CA . LYS B 1 69 ? 6.109 -4.152 -13.489 1 98.78 69 LYS B CA 1
ATOM 1567 C C . LYS B 1 69 ? 6.604 -3.591 -12.16 1 98.78 69 LYS B C 1
ATOM 1569 O O . LYS B 1 69 ? 5.97 -2.708 -11.577 1 98.78 69 LYS B O 1
ATOM 1574 N N . ILE B 1 70 ? 7.732 -4.058 -11.731 1 98.74 70 ILE B N 1
ATOM 1575 C CA . ILE B 1 70 ? 8.256 -3.705 -10.416 1 98.74 70 ILE B CA 1
ATOM 1576 C C . ILE B 1 70 ? 8.898 -2.321 -10.471 1 98.74 70 ILE B C 1
ATOM 1578 O O . ILE B 1 70 ? 9.778 -2.071 -11.298 1 98.74 70 ILE B O 1
ATOM 1582 N N . GLU B 1 71 ? 8.495 -1.467 -9.654 1 98.59 71 GLU B N 1
ATOM 1583 C CA . GLU B 1 71 ? 9.045 -0.118 -9.553 1 98.59 71 GLU B CA 1
ATOM 1584 C C . GLU B 1 71 ? 10.034 -0.011 -8.396 1 98.59 71 GLU B C 1
ATOM 1586 O O . GLU B 1 71 ? 11.03 0.709 -8.488 1 98.59 71 GLU B O 1
ATOM 1591 N N . SER B 1 72 ? 9.739 -0.691 -7.26 1 98.75 72 SER B N 1
ATOM 1592 C CA . SER B 1 72 ? 10.597 -0.767 -6.082 1 98.75 72 SER B CA 1
ATOM 1593 C C . SER B 1 72 ? 10.475 -2.123 -5.395 1 98.75 72 SER B C 1
ATOM 1595 O O . SER B 1 72 ? 9.387 -2.698 -5.333 1 98.75 72 SER B O 1
ATOM 1597 N N . LEU B 1 73 ? 11.527 -2.605 -4.938 1 98.88 73 LEU B N 1
ATOM 1598 C CA . LEU B 1 73 ? 11.603 -3.885 -4.242 1 98.88 73 LEU B CA 1
ATOM 1599 C C . LEU B 1 73 ? 12.685 -3.856 -3.167 1 98.88 73 LEU B C 1
ATOM 1601 O O . LEU B 1 73 ? 13.835 -3.511 -3.448 1 98.88 73 LEU B O 1
ATOM 1605 N N . GLY B 1 74 ? 12.299 -4.114 -1.95 1 98.85 74 GLY B N 1
ATOM 1606 C CA . GLY B 1 74 ? 13.271 -4.128 -0.868 1 98.85 74 GLY B CA 1
ATOM 1607 C C . GLY B 1 74 ? 12.736 -4.754 0.406 1 98.85 74 GLY B C 1
ATOM 1608 O O . GLY B 1 74 ? 11.577 -5.169 0.461 1 98.85 74 GLY B O 1
ATOM 1609 N N . VAL B 1 75 ? 13.588 -4.89 1.396 1 98.8 75 VAL B N 1
ATOM 1610 C CA . VAL B 1 75 ? 13.228 -5.53 2.657 1 98.8 75 VAL B CA 1
ATOM 1611 C C . VAL B 1 75 ? 13.178 -4.486 3.77 1 98.8 75 VAL B C 1
ATOM 1613 O O . VAL B 1 75 ? 14.085 -3.66 3.897 1 98.8 75 VAL B O 1
ATOM 1616 N N . ILE B 1 76 ? 12.136 -4.468 4.466 1 98.71 76 ILE B N 1
ATOM 1617 C CA . ILE B 1 76 ? 11.973 -3.687 5.688 1 98.71 76 ILE B CA 1
ATOM 1618 C C . ILE B 1 76 ? 11.566 -4.607 6.838 1 98.71 76 ILE B C 1
ATOM 1620 O O . ILE B 1 76 ? 10.539 -5.286 6.764 1 98.71 76 ILE B O 1
ATOM 1624 N N . ASP B 1 77 ? 12.342 -4.607 7.908 1 96.97 77 ASP B N 1
ATOM 1625 C CA . ASP B 1 77 ? 12.055 -5.392 9.105 1 96.97 77 ASP B CA 1
ATOM 1626 C C . ASP B 1 77 ? 11.762 -6.848 8.749 1 96.97 77 ASP B C 1
ATOM 1628 O O . ASP B 1 77 ? 10.811 -7.439 9.264 1 96.97 77 ASP B O 1
ATOM 1632 N N . GLY B 1 78 ? 12.467 -7.365 7.812 1 97.32 78 GLY B N 1
ATOM 1633 C CA . GLY B 1 78 ? 12.419 -8.777 7.47 1 97.32 78 GLY B CA 1
ATOM 1634 C C . GLY B 1 78 ? 11.278 -9.127 6.534 1 97.32 78 GLY B C 1
ATOM 1635 O O . GLY B 1 78 ? 11.071 -10.298 6.209 1 97.32 78 GLY B O 1
ATOM 1636 N N . ARG B 1 79 ? 10.55 -8.181 6.086 1 98.71 79 ARG B N 1
ATOM 1637 C CA . ARG B 1 79 ? 9.49 -8.403 5.109 1 98.71 79 ARG B CA 1
ATOM 1638 C C . ARG B 1 79 ? 9.818 -7.728 3.781 1 98.71 79 ARG B C 1
ATOM 1640 O O . ARG B 1 79 ? 10.467 -6.679 3.756 1 98.71 79 ARG B O 1
ATOM 1647 N N . VAL B 1 80 ? 9.373 -8.317 2.727 1 98.94 80 VAL B N 1
ATOM 1648 C CA . VAL B 1 80 ? 9.63 -7.761 1.403 1 98.94 80 VAL B CA 1
ATOM 1649 C C . VAL B 1 80 ? 8.512 -6.791 1.025 1 98.94 80 VAL B C 1
ATOM 1651 O O . VAL B 1 80 ? 7.331 -7.139 1.089 1 98.94 80 VAL B O 1
ATOM 1654 N N . PHE B 1 81 ? 8.874 -5.602 0.693 1 98.96 81 PHE B N 1
ATOM 1655 C CA . PHE B 1 81 ? 7.969 -4.607 0.129 1 98.96 81 PHE B CA 1
ATOM 1656 C C . PHE B 1 81 ? 8.159 -4.496 -1.379 1 98.96 81 PHE B C 1
ATOM 1658 O O . PHE B 1 81 ? 9.291 -4.475 -1.868 1 98.96 81 PHE B O 1
ATOM 1665 N N . VAL B 1 82 ? 7.046 -4.411 -2.112 1 98.95 82 VAL B N 1
ATOM 1666 C CA . VAL B 1 82 ? 7.113 -4.261 -3.562 1 98.95 82 VAL B CA 1
ATOM 1667 C C . VAL B 1 82 ? 6.081 -3.233 -4.022 1 98.95 82 VAL B C 1
ATOM 1669 O O . VAL B 1 82 ? 4.901 -3.331 -3.677 1 98.95 82 VAL B O 1
ATOM 1672 N N . GLN B 1 83 ? 6.508 -2.234 -4.63 1 98.92 83 GLN B N 1
ATOM 1673 C CA . GLN B 1 83 ? 5.657 -1.373 -5.444 1 98.92 83 GLN B CA 1
ATOM 1674 C C . GLN B 1 83 ? 5.669 -1.811 -6.906 1 98.92 83 GLN B C 1
ATOM 1676 O O . GLN B 1 83 ? 6.736 -1.977 -7.501 1 98.92 83 GLN B O 1
ATOM 1681 N N . ARG B 1 84 ? 4.469 -2.03 -7.416 1 98.87 84 ARG B N 1
ATOM 1682 C CA . ARG B 1 84 ? 4.405 -2.525 -8.788 1 98.87 84 ARG B CA 1
ATOM 1683 C C . ARG B 1 84 ? 3.168 -1.996 -9.504 1 98.87 84 ARG B C 1
ATOM 1685 O O . ARG B 1 84 ? 2.242 -1.491 -8.865 1 98.87 84 ARG B O 1
ATOM 1692 N N . VAL B 1 85 ? 3.209 -2.055 -10.773 1 98.73 85 VAL B N 1
ATOM 1693 C CA . VAL B 1 85 ? 2.05 -1.849 -11.635 1 98.73 85 VAL B CA 1
ATOM 1694 C C . VAL B 1 85 ? 1.697 -3.153 -12.348 1 98.73 85 VAL B C 1
ATOM 1696 O O . VAL B 1 85 ? 2.52 -3.712 -13.077 1 98.73 85 VAL B O 1
ATOM 1699 N N . ASP B 1 86 ? 0.538 -3.642 -12.064 1 98.63 86 ASP B N 1
ATOM 1700 C CA . ASP B 1 86 ? 0.058 -4.825 -12.771 1 98.63 86 ASP B CA 1
ATOM 1701 C C . ASP B 1 86 ? -0.561 -4.447 -14.115 1 98.63 86 ASP B C 1
ATOM 1703 O O . ASP B 1 86 ? -1.505 -3.656 -14.17 1 98.63 86 ASP B O 1
ATOM 1707 N N . ASP B 1 87 ? -0.032 -4.884 -15.151 1 98.77 87 ASP B N 1
ATOM 1708 C CA . ASP B 1 87 ? -0.512 -4.737 -16.522 1 98.77 87 ASP B CA 1
ATOM 1709 C C . ASP B 1 87 ? -1.04 -6.063 -17.064 1 98.77 87 ASP B C 1
ATOM 1711 O O . ASP B 1 87 ? -0.286 -7.029 -17.196 1 98.77 87 ASP B O 1
ATOM 1715 N N . PHE B 1 88 ? -2.346 -6.122 -17.363 1 98.53 88 PHE B N 1
ATOM 1716 C CA . PHE B 1 88 ? -2.909 -7.44 -17.63 1 98.53 88 PHE B CA 1
ATOM 1717 C C . PHE B 1 88 ? -4.001 -7.357 -18.691 1 98.53 88 PHE B C 1
ATOM 1719 O O . PHE B 1 88 ? -4.52 -6.275 -18.972 1 98.53 88 PHE B O 1
ATOM 1726 N N . HIS B 1 89 ? -4.267 -8.435 -19.333 1 98.34 89 HIS B N 1
ATOM 1727 C CA . HIS B 1 89 ? -5.448 -8.726 -20.138 1 98.34 89 HIS B CA 1
ATOM 1728 C C . HIS B 1 89 ? -6.303 -9.809 -19.489 1 98.34 89 HIS B C 1
ATOM 1730 O O . HIS B 1 89 ? -5.816 -10.907 -19.21 1 98.34 89 HIS B O 1
ATOM 1736 N N . PHE B 1 90 ? -7.481 -9.493 -19.272 1 97.43 90 PHE B N 1
ATOM 1737 C CA . PHE B 1 90 ? -8.403 -10.363 -18.551 1 97.43 90 PHE B CA 1
ATOM 1738 C C . PHE B 1 90 ? -9.747 -10.438 -19.265 1 97.43 90 PHE B C 1
ATOM 1740 O O . PHE B 1 90 ? -10.476 -9.447 -19.332 1 97.43 90 PHE B O 1
ATOM 1747 N N . ASP B 1 91 ? -9.998 -11.662 -19.767 1 96.05 91 ASP B N 1
ATOM 1748 C CA . ASP B 1 91 ? -11.282 -11.926 -20.409 1 96.05 91 ASP B CA 1
ATOM 1749 C C . ASP B 1 91 ? -11.594 -10.872 -21.468 1 96.05 91 ASP B C 1
ATOM 1751 O O . ASP B 1 91 ? -12.667 -10.265 -21.451 1 96.05 91 ASP B O 1
ATOM 1755 N N . GLY B 1 92 ? -10.587 -10.561 -22.255 1 96.36 92 GLY B N 1
ATOM 1756 C CA . GLY B 1 92 ? -10.744 -9.68 -23.402 1 96.36 92 GLY B CA 1
ATOM 1757 C C . GLY B 1 92 ? -10.586 -8.212 -23.052 1 96.36 92 GLY B C 1
ATOM 1758 O O . GLY B 1 92 ? -10.666 -7.348 -23.928 1 96.36 92 GLY B O 1
ATOM 1759 N N . THR B 1 93 ? -10.34 -7.91 -21.875 1 97.19 93 THR B N 1
ATOM 1760 C CA . THR B 1 93 ? -10.217 -6.524 -21.438 1 97.19 93 THR B CA 1
ATOM 1761 C C . THR B 1 93 ? -8.805 -6.238 -20.936 1 97.19 93 THR B C 1
ATOM 1763 O O . THR B 1 93 ? -8.211 -7.061 -20.236 1 97.19 93 THR B O 1
ATOM 1766 N N . HIS B 1 94 ? -8.252 -5.083 -21.271 1 98.09 94 HIS B N 1
ATOM 1767 C CA . HIS B 1 94 ? -6.952 -4.641 -20.78 1 98.09 94 HIS B CA 1
ATOM 1768 C C . HIS B 1 94 ? -7.101 -3.76 -19.543 1 98.09 94 HIS B C 1
ATOM 1770 O O . HIS B 1 94 ? -7.979 -2.896 -19.494 1 98.09 94 HIS B O 1
ATOM 1776 N N . GLY B 1 95 ? -6.267 -4.022 -18.536 1 97.88 95 GLY B N 1
ATOM 1777 C CA . GLY B 1 95 ? -6.281 -3.224 -17.32 1 97.88 95 GLY B CA 1
ATOM 1778 C C . GLY B 1 95 ? -4.894 -2.955 -16.767 1 97.88 95 GLY B C 1
ATOM 1779 O O . GLY B 1 95 ? -3.95 -3.693 -17.058 1 97.88 95 GLY B O 1
ATOM 1780 N N . VAL B 1 96 ? -4.749 -1.85 -16.113 1 98.31 96 VAL B N 1
ATOM 1781 C CA . VAL B 1 96 ? -3.546 -1.448 -15.391 1 98.31 96 VAL B CA 1
ATOM 1782 C C . VAL B 1 96 ? -3.918 -0.988 -13.983 1 98.31 96 VAL B C 1
ATOM 1784 O O . VAL B 1 96 ? -4.861 -0.214 -13.805 1 98.31 96 VAL B O 1
ATOM 1787 N N . VAL B 1 97 ? -3.233 -1.475 -12.998 1 97.96 97 VAL B N 1
ATOM 1788 C CA . VAL B 1 97 ? -3.554 -1.077 -11.632 1 97.96 97 VAL B CA 1
ATOM 1789 C C . VAL B 1 97 ? -2.273 -0.978 -10.807 1 97.96 97 VAL B C 1
ATOM 1791 O O . VAL B 1 97 ? -1.478 -1.92 -10.767 1 97.96 97 VAL B O 1
ATOM 1794 N N . PRO B 1 98 ? -1.983 0.151 -10.178 1 98.63 98 PRO B N 1
ATOM 1795 C CA . PRO B 1 98 ? -0.875 0.244 -9.224 1 98.63 98 PRO B CA 1
ATOM 1796 C C . PRO B 1 98 ? -1.147 -0.517 -7.928 1 98.63 98 PRO B C 1
ATOM 1798 O O . PRO B 1 98 ? -2.281 -0.531 -7.443 1 98.63 98 PRO B O 1
ATOM 1801 N N . VAL B 1 99 ? -0.134 -1.174 -7.392 1 98.7 99 VAL B N 1
ATOM 1802 C CA . VAL B 1 99 ? -0.287 -2.013 -6.208 1 98.7 99 VAL B CA 1
ATOM 1803 C C . VAL B 1 99 ? 0.958 -1.902 -5.332 1 98.7 99 VAL B C 1
ATOM 1805 O O . VAL B 1 99 ? 2.074 -1.778 -5.841 1 98.7 99 VAL B O 1
ATOM 1808 N N . VAL B 1 100 ? 0.815 -1.939 -4.095 1 98.91 100 VAL B N 1
ATOM 1809 C CA . VAL B 1 100 ? 1.91 -2.256 -3.183 1 98.91 100 VAL B CA 1
ATOM 1810 C C . VAL B 1 100 ? 1.62 -3.572 -2.466 1 98.91 100 VAL B C 1
ATOM 1812 O O . VAL B 1 100 ? 0.499 -3.802 -2.006 1 98.91 100 VAL B O 1
ATOM 1815 N N . GLY B 1 101 ? 2.569 -4.389 -2.38 1 98.87 101 GLY B N 1
ATOM 1816 C CA . GLY B 1 101 ? 2.5 -5.651 -1.662 1 98.87 101 GLY B CA 1
ATOM 1817 C C . GLY B 1 101 ? 3.542 -5.773 -0.566 1 98.87 101 GLY B C 1
ATOM 1818 O O . GLY B 1 101 ? 4.613 -5.168 -0.651 1 98.87 101 GLY B O 1
ATOM 1819 N N . ILE B 1 102 ? 3.24 -6.533 0.424 1 98.96 102 ILE B N 1
ATOM 1820 C CA . ILE B 1 102 ? 4.15 -6.883 1.51 1 98.96 102 ILE B CA 1
ATOM 1821 C C . ILE B 1 102 ? 4.145 -8.396 1.719 1 98.96 102 ILE B C 1
ATOM 1823 O O . ILE B 1 102 ? 3.089 -8.994 1.94 1 98.96 102 ILE B O 1
ATOM 1827 N N . LEU B 1 103 ? 5.298 -9.014 1.653 1 98.93 103 LEU B N 1
ATOM 1828 C CA . LEU B 1 103 ? 5.398 -10.465 1.771 1 98.93 103 LEU B CA 1
ATOM 1829 C C . LEU B 1 103 ? 6.182 -10.855 3.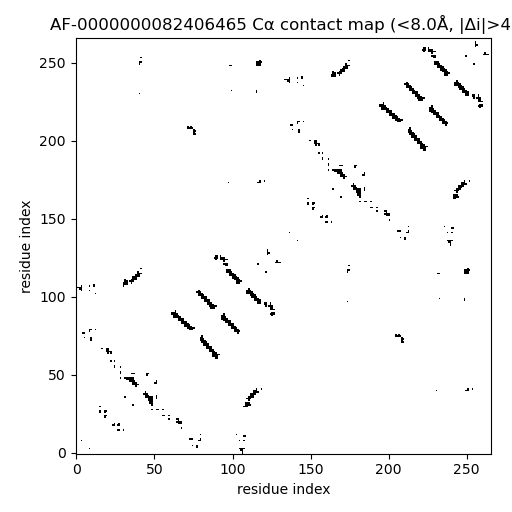019 1 98.93 103 LEU B C 1
ATOM 1831 O O . LEU B 1 103 ? 7.295 -10.371 3.236 1 98.93 103 LEU B O 1
ATOM 1835 N N . SER B 1 104 ? 5.601 -11.665 3.813 1 98.76 104 SER B N 1
ATOM 1836 C CA . SER B 1 104 ? 6.311 -12.402 4.853 1 98.76 104 SER B CA 1
ATOM 1837 C C . SER B 1 104 ? 6.721 -13.788 4.367 1 98.76 104 SER B C 1
ATOM 1839 O O . SER B 1 104 ? 5.998 -14.419 3.593 1 98.76 104 SER B O 1
ATOM 1841 N N . MET B 1 105 ? 7.873 -14.256 4.845 1 98.63 105 MET B N 1
ATOM 1842 C CA . MET B 1 105 ? 8.433 -15.499 4.323 1 98.63 105 MET B CA 1
ATOM 1843 C C . MET B 1 105 ? 9.147 -16.279 5.421 1 98.63 105 MET B C 1
ATOM 1845 O O . MET B 1 105 ? 9.799 -15.688 6.284 1 98.63 105 MET B O 1
ATOM 1849 N N . ALA B 1 106 ? 9.064 -17.493 5.33 1 97.7 106 ALA B N 1
ATOM 1850 C CA . ALA B 1 106 ? 9.775 -18.421 6.206 1 97.7 106 ALA B CA 1
ATOM 1851 C C . ALA B 1 106 ? 9.995 -19.765 5.517 1 97.7 106 ALA B C 1
ATOM 1853 O O . ALA B 1 106 ? 9.129 -20.242 4.78 1 97.7 106 ALA B O 1
ATOM 1854 N N . ASP B 1 107 ? 11.245 -20.34 5.754 1 96.85 107 ASP B N 1
ATOM 1855 C CA . ASP B 1 107 ? 11.573 -21.687 5.297 1 96.85 107 ASP B CA 1
ATOM 1856 C C . ASP B 1 107 ? 11.399 -21.812 3.785 1 96.85 107 ASP B C 1
ATOM 1858 O O . ASP B 1 107 ? 10.85 -22.803 3.298 1 96.85 107 ASP B O 1
ATOM 1862 N N . GLY B 1 108 ? 11.661 -20.732 3.122 1 97.98 108 GLY B N 1
ATOM 1863 C CA . GLY B 1 108 ? 11.688 -20.762 1.669 1 97.98 108 GLY B CA 1
ATOM 1864 C C . GLY B 1 108 ? 10.315 -20.606 1.042 1 97.98 108 GLY B C 1
ATOM 1865 O O . GLY B 1 108 ? 10.136 -20.874 -0.148 1 97.98 108 GLY B O 1
ATOM 1866 N N . LEU B 1 109 ? 9.314 -20.214 1.84 1 98.66 109 LEU B N 1
ATOM 1867 C CA . LEU B 1 109 ? 7.946 -20.082 1.35 1 98.66 109 LEU B CA 1
ATOM 1868 C C . LEU B 1 109 ? 7.348 -18.742 1.764 1 98.66 109 LEU B C 1
ATOM 1870 O O . LEU B 1 109 ? 7.788 -18.136 2.743 1 98.66 109 LEU B O 1
ATOM 1874 N N . VAL B 1 110 ? 6.392 -18.273 0.997 1 98.75 110 VAL B N 1
ATOM 1875 C CA . VAL B 1 110 ? 5.603 -17.1 1.358 1 98.75 110 VAL B CA 1
ATOM 1876 C C . VAL B 1 110 ? 4.569 -17.478 2.417 1 98.75 110 VAL B C 1
ATOM 1878 O O . VAL B 1 110 ? 3.714 -18.336 2.18 1 98.75 110 VAL B O 1
ATOM 1881 N N . THR B 1 111 ? 4.623 -16.836 3.549 1 98.78 111 THR B N 1
ATOM 1882 C CA . THR B 1 111 ? 3.679 -17.128 4.622 1 98.78 111 THR B CA 1
ATOM 1883 C C . THR B 1 111 ? 2.517 -16.139 4.604 1 98.78 111 THR B C 1
ATOM 1885 O O . THR B 1 111 ? 1.437 -16.433 5.121 1 98.78 111 THR B O 1
ATOM 1888 N N . GLU B 1 112 ? 2.732 -14.977 4.045 1 98.86 112 GLU B N 1
ATOM 1889 C CA . GLU B 1 112 ? 1.692 -13.967 3.872 1 98.86 112 GLU B CA 1
ATOM 1890 C C . GLU B 1 112 ? 2.016 -13.036 2.706 1 98.86 112 GLU B C 1
ATOM 1892 O O . GLU B 1 112 ? 3.156 -12.592 2.558 1 98.86 112 GLU B O 1
ATOM 1897 N N . TRP B 1 113 ? 1.108 -12.797 1.859 1 98.9 113 TRP B N 1
ATOM 1898 C CA . TRP B 1 113 ? 1.129 -11.763 0.83 1 98.9 113 TRP B CA 1
ATOM 1899 C C . TRP B 1 113 ? -0.006 -10.765 1.037 1 98.9 113 TRP B C 1
ATOM 1901 O O . TRP B 1 113 ? -1.174 -11.086 0.804 1 98.9 113 TRP B O 1
ATOM 1911 N N . LEU B 1 114 ? 0.317 -9.594 1.533 1 98.85 114 LEU B N 1
ATOM 1912 C CA . LEU B 1 114 ? -0.596 -8.48 1.765 1 98.85 114 LEU B CA 1
ATOM 1913 C C . LEU B 1 114 ? -0.546 -7.486 0.609 1 98.85 114 LEU B C 1
ATOM 1915 O O . LEU B 1 114 ? 0.536 -7.066 0.192 1 98.85 114 LEU B O 1
ATOM 1919 N N . GLU B 1 115 ? -1.711 -7.07 0.08 1 98.73 115 GLU B N 1
ATOM 1920 C CA . GLU B 1 115 ? -1.734 -6.195 -1.088 1 98.73 115 GLU B CA 1
ATOM 1921 C C . GLU B 1 115 ? -2.648 -4.994 -0.86 1 98.73 115 GLU B C 1
ATOM 1923 O O . GLU B 1 115 ? -3.753 -5.14 -0.333 1 98.73 115 GLU B O 1
ATOM 1928 N N . TYR B 1 116 ? -2.18 -3.834 -1.304 1 98.67 116 TYR B N 1
ATOM 1929 C CA . TYR B 1 116 ? -2.928 -2.582 -1.316 1 98.67 116 TYR B CA 1
ATOM 1930 C C . TYR B 1 116 ? -3.125 -2.077 -2.74 1 98.67 116 TYR B C 1
ATOM 1932 O O . TYR B 1 116 ? -2.155 -1.877 -3.474 1 98.67 116 TYR B O 1
ATOM 1940 N N . TYR B 1 117 ? -4.342 -1.838 -3.107 1 97.66 117 TYR B N 1
ATOM 1941 C CA . TYR B 1 117 ? -4.67 -1.29 -4.418 1 97.66 117 TYR B CA 1
ATOM 1942 C C . TYR B 1 117 ? -6.073 -0.697 -4.426 1 97.66 117 TYR B C 1
ATOM 1944 O O . TYR B 1 117 ? -6.822 -0.844 -3.457 1 97.66 117 TYR B O 1
ATOM 1952 N N . ASP B 1 118 ? -6.405 0.019 -5.546 1 94.56 118 ASP B N 1
ATOM 1953 C CA . ASP B 1 118 ? -7.751 0.542 -5.759 1 94.56 118 ASP B CA 1
ATOM 1954 C C . ASP B 1 118 ? -8.649 -0.505 -6.415 1 94.56 118 ASP B C 1
ATOM 1956 O O . ASP B 1 118 ? -8.533 -0.765 -7.615 1 94.56 118 ASP B O 1
ATOM 1960 N N . ARG B 1 119 ? -9.609 -0.986 -5.69 1 93.07 119 ARG B N 1
ATOM 1961 C CA . ARG B 1 119 ? -10.442 -2.083 -6.171 1 93.07 119 ARG B CA 1
ATOM 1962 C C . ARG B 1 119 ? -11.283 -1.649 -7.367 1 93.07 119 ARG B C 1
ATOM 1964 O O . ARG B 1 119 ? -11.381 -2.374 -8.359 1 93.07 119 ARG B O 1
ATOM 1971 N N . PRO B 1 120 ? -11.853 -0.457 -7.337 1 91.69 120 PRO B N 1
ATOM 1972 C CA . PRO B 1 120 ? -12.587 -0.014 -8.524 1 91.69 120 PRO B CA 1
ATOM 1973 C C . PRO B 1 120 ? -11.724 -0.008 -9.783 1 91.69 120 PRO B C 1
ATOM 1975 O O . PRO B 1 120 ? -12.182 -0.419 -10.853 1 91.69 120 PRO B O 1
ATOM 1978 N N . THR B 1 121 ? -10.531 0.488 -9.667 1 94.2 121 THR B N 1
ATOM 1979 C CA . THR B 1 121 ? -9.62 0.49 -10.806 1 94.2 121 THR B CA 1
ATOM 1980 C C . THR B 1 121 ? -9.367 -0.931 -11.299 1 94.2 121 THR B C 1
ATOM 1982 O O . THR B 1 121 ? -9.385 -1.189 -12.505 1 94.2 121 THR B O 1
ATOM 1985 N N . LEU B 1 122 ? -9.107 -1.862 -10.342 1 95.46 122 LEU B N 1
ATOM 1986 C CA . LEU B 1 122 ? -8.875 -3.253 -10.718 1 95.46 122 LEU B CA 1
ATOM 1987 C C . LEU B 1 122 ? -10.09 -3.832 -11.435 1 95.46 122 LEU B C 1
ATOM 1989 O O . LEU B 1 122 ? -9.956 -4.442 -12.498 1 95.46 122 LEU B O 1
ATOM 1993 N N . LEU B 1 123 ? -11.257 -3.639 -10.855 1 93.98 123 LEU B N 1
ATOM 1994 C CA . LEU B 1 123 ? -12.479 -4.207 -11.414 1 93.98 123 LEU B CA 1
ATOM 1995 C C . LEU B 1 123 ? -12.758 -3.638 -12.801 1 93.98 123 LEU B C 1
ATOM 1997 O O . LEU B 1 123 ? -13.13 -4.377 -13.716 1 93.98 123 LEU B O 1
ATOM 2001 N N . LYS B 1 124 ? -12.568 -2.346 -12.914 1 93.91 124 LYS B N 1
ATOM 2002 C CA . LYS B 1 124 ? -12.72 -1.715 -14.222 1 93.91 124 LYS B CA 1
ATOM 2003 C C . LYS B 1 124 ? -11.766 -2.329 -15.243 1 93.91 124 LYS B C 1
ATOM 2005 O O . LYS B 1 124 ? -12.159 -2.614 -16.375 1 93.91 124 LYS B O 1
ATOM 2010 N N . GLY B 1 125 ? -10.56 -2.525 -14.85 1 94.87 125 GLY B N 1
ATOM 2011 C CA . GLY B 1 125 ? -9.565 -3.125 -15.726 1 94.87 125 GLY B CA 1
ATOM 2012 C C . GLY B 1 125 ? -9.895 -4.555 -16.112 1 94.87 125 GLY B C 1
ATOM 2013 O O . GLY B 1 125 ? -9.472 -5.031 -17.167 1 94.87 125 GLY B O 1
ATOM 2014 N N . MET B 1 126 ? -10.588 -5.221 -15.279 1 94.89 126 MET B N 1
ATOM 2015 C CA . MET B 1 126 ? -10.981 -6.604 -15.532 1 94.89 126 MET B CA 1
ATOM 2016 C C . MET B 1 126 ? -12.28 -6.663 -16.329 1 94.89 126 MET B C 1
ATOM 2018 O O . MET B 1 126 ? -12.715 -7.742 -16.736 1 94.89 126 MET B O 1
ATOM 2022 N N . GLY B 1 127 ? -12.89 -5.451 -16.533 1 92.43 127 GLY B N 1
ATOM 2023 C CA . GLY B 1 127 ? -14.156 -5.399 -17.246 1 92.43 127 GLY B CA 1
ATOM 2024 C C . GLY B 1 127 ? -15.34 -5.812 -16.392 1 92.43 127 GLY B C 1
ATOM 2025 O O . GLY B 1 127 ? -16.357 -6.275 -16.913 1 92.43 127 GLY B O 1
ATOM 2026 N N . LEU B 1 128 ? -15.096 -5.69 -15.108 1 85.67 128 LEU B N 1
ATOM 2027 C CA . LEU B 1 128 ? -16.158 -6.092 -14.192 1 85.67 128 LEU B CA 1
ATOM 2028 C C . LEU B 1 128 ? -16.888 -4.874 -13.638 1 85.67 128 LEU B C 1
ATOM 2030 O O . LEU B 1 128 ? -16.279 -3.823 -13.425 1 85.67 128 LEU B O 1
ATOM 2034 N N . VAL B 1 129 ? -18.129 -4.655 -13.926 1 66.2 129 VAL B N 1
ATOM 2035 C CA . VAL B 1 129 ? -18.94 -3.547 -13.431 1 66.2 129 VAL B CA 1
ATOM 2036 C C . VAL B 1 129 ? -19.128 -3.678 -11.921 1 66.2 129 VAL B C 1
ATOM 2038 O O . VAL B 1 129 ? -19.231 -2.674 -11.213 1 66.2 129 VAL B O 1
ATOM 2041 N N . SER B 1 130 ? -19.611 -5.007 -11.524 1 59.25 130 SER B N 1
ATOM 2042 C CA . SER B 1 130 ? -19.845 -5.256 -10.106 1 59.25 130 SER B CA 1
ATOM 2043 C C . SER B 1 130 ? -18.84 -6.259 -9.548 1 59.25 130 SER B C 1
ATOM 2045 O O . SER B 1 130 ? -18.178 -6.97 -10.307 1 59.25 130 SER B O 1
ATOM 2047 N N . ASP B 1 131 ? -18.45 -6.132 -8.204 1 46.82 131 ASP B N 1
ATOM 2048 C CA . ASP B 1 131 ? -17.545 -7.045 -7.512 1 46.82 131 ASP B CA 1
ATOM 2049 C C . ASP B 1 131 ? -17.779 -8.489 -7.953 1 46.82 131 ASP B C 1
ATOM 2051 O O . ASP B 1 131 ? -18.854 -8.824 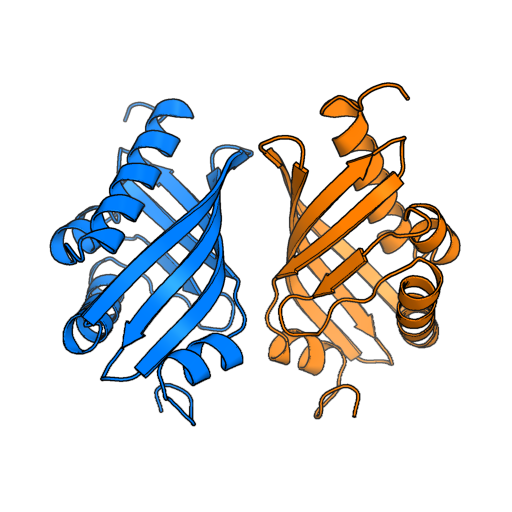-8.455 1 46.82 131 ASP B O 1
ATOM 2055 N N . PHE B 1 132 ? -16.669 -9.279 -7.927 1 38.03 132 PHE B N 1
ATOM 2056 C CA . PHE B 1 132 ? -17.007 -10.688 -8.088 1 38.03 132 PHE B CA 1
ATOM 2057 C C . PHE B 1 132 ? -18.319 -11.015 -7.386 1 38.03 132 PHE B C 1
ATOM 2059 O O . PHE B 1 132 ? -18.412 -10.924 -6.16 1 38.03 132 PHE B O 1
ATOM 2066 N N . GLU B 1 133 ? -19.581 -10.462 -7.789 1 27.46 133 GLU B N 1
ATOM 2067 C CA . GLU B 1 133 ? -20.762 -10.999 -7.121 1 27.46 133 GLU B CA 1
ATOM 2068 C C . GLU B 1 133 ? -20.639 -12.504 -6.905 1 27.46 133 GLU B C 1
ATOM 2070 O O . GLU B 1 133 ? -20.206 -13.232 -7.802 1 27.46 133 GLU B O 1
#

Solvent-accessible surface area (backbone atoms only — not comparable to full-atom values): 13848 Å² total; per-residue (Å²): 126,73,79,72,50,69,68,55,50,52,51,51,50,51,51,44,51,49,25,51,45,72,62,36,58,69,56,44,46,66,40,37,28,72,74,10,32,45,26,48,71,84,49,79,65,30,69,17,38,67,48,43,40,54,54,51,49,57,46,60,75,38,49,76,43,40,38,70,47,72,78,45,73,39,67,44,95,82,24,39,40,34,38,30,36,40,40,33,32,23,74,90,25,69,23,64,37,62,36,40,36,40,35,36,65,55,79,89,20,36,45,28,40,38,36,33,45,43,61,69,51,44,34,52,17,49,64,37,92,64,68,93,120,126,72,78,72,50,70,68,57,50,53,51,52,50,51,50,46,50,50,24,51,45,70,63,37,58,69,56,47,47,65,40,37,28,72,75,9,32,46,26,46,70,82,50,80,64,30,69,18,39,67,48,43,38,54,55,50,50,57,46,62,74,39,49,77,43,43,38,69,47,71,76,44,72,40,67,44,97,83,25,39,40,35,37,31,35,40,41,33,31,23,73,92,24,70,25,64,38,62,36,38,36,41,34,36,66,54,77,89,20,35,44,29,41,38,35,35,45,45,61,68,52,45,34,52,18,49,66,36,92,64,67,94,119